Protein AF-A0A5B6WRE1-F1 (afdb_monomer_lite)

pLDDT: mean 78.29, std 14.59, range [34.03, 93.06]

Radius of gyration: 22.82 Å; chains: 1; bounding box: 41×42×93 Å

Organism: NCBI:txid47621

Secondary structure (DSSP, 8-state):
-PPP-EEEEEE-TTT--EEEEEESS--HHHHHHHHHHT---SEEEE-S-HHHHTTTHHHHHHTTPEEEE-SS----------S-SS-HHHHHHHHHHHHHHSBPTTTSSBHHHHHHSS----HHHHHTT-HHHHT--HHHHHHHHHHHHHHHHHHHHHHHHHHHHHHHHHHHHHHHHS---------PPPP-

Structure (mmCIF, N/CA/C/O backbone):
data_AF-A0A5B6WRE1-F1
#
_entry.id   AF-A0A5B6WRE1-F1
#
loop_
_atom_site.group_PDB
_atom_site.id
_atom_site.type_symbol
_atom_site.label_atom_id
_atom_site.label_alt_id
_atom_site.label_comp_id
_atom_site.label_asym_id
_atom_site.label_entity_id
_atom_site.label_seq_id
_atom_site.pdbx_PDB_ins_code
_atom_site.Cartn_x
_atom_site.Cartn_y
_atom_site.Cartn_z
_atom_site.occupancy
_atom_site.B_iso_or_equiv
_atom_site.auth_seq_id
_atom_site.auth_comp_id
_atom_site.auth_asym_id
_atom_site.auth_atom_id
_atom_site.pdbx_PDB_model_num
ATOM 1 N N . MET A 1 1 ? 24.533 11.979 6.344 1.00 54.47 1 MET A N 1
ATOM 2 C CA . MET A 1 1 ? 23.216 11.411 5.976 1.00 54.47 1 MET A CA 1
ATOM 3 C C . MET A 1 1 ? 23.113 11.359 4.463 1.00 54.47 1 MET A C 1
ATOM 5 O O . MET A 1 1 ? 23.419 12.352 3.816 1.00 54.47 1 MET A O 1
ATOM 9 N N . THR A 1 2 ? 22.751 10.213 3.892 1.00 71.94 2 THR A N 1
ATOM 10 C CA . THR A 1 2 ? 22.614 10.063 2.435 1.00 71.94 2 THR A CA 1
ATOM 11 C C . THR A 1 2 ? 21.271 10.634 1.986 1.00 71.94 2 THR A C 1
ATOM 13 O O . THR A 1 2 ? 20.229 10.183 2.456 1.00 71.94 2 THR A O 1
ATOM 16 N N . GLN A 1 3 ? 21.286 11.616 1.083 1.00 80.44 3 GLN A N 1
ATOM 17 C CA . GLN A 1 3 ? 20.068 12.229 0.549 1.00 80.44 3 GLN A CA 1
ATOM 18 C C . GLN A 1 3 ? 19.226 11.191 -0.211 1.00 80.44 3 GLN A C 1
ATOM 20 O O . GLN A 1 3 ? 19.727 10.528 -1.124 1.00 80.44 3 GLN A O 1
ATOM 25 N N . LYS A 1 4 ? 17.946 11.058 0.153 1.00 83.06 4 LYS A N 1
ATOM 26 C CA . LYS A 1 4 ? 16.978 10.214 -0.559 1.00 83.06 4 LYS A CA 1
ATOM 27 C C . LYS A 1 4 ? 16.581 10.895 -1.872 1.00 83.06 4 LYS A C 1
ATOM 29 O O . LYS A 1 4 ? 16.309 12.092 -1.893 1.00 83.06 4 LYS A O 1
ATOM 34 N N . LYS A 1 5 ? 16.588 10.143 -2.973 1.00 84.00 5 LYS A N 1
ATOM 35 C CA . LYS A 1 5 ? 16.363 10.663 -4.337 1.00 84.00 5 LYS A CA 1
ATOM 36 C C . LYS A 1 5 ? 15.258 9.929 -5.088 1.00 84.00 5 LYS A C 1
ATOM 38 O O . LYS A 1 5 ? 14.731 10.463 -6.057 1.00 84.00 5 LYS A O 1
ATOM 43 N N . PHE A 1 6 ? 14.922 8.720 -4.655 1.00 83.06 6 PHE A N 1
ATOM 44 C CA . PHE A 1 6 ? 13.984 7.841 -5.335 1.00 83.06 6 PHE A CA 1
ATOM 45 C C . PHE A 1 6 ? 12.906 7.362 -4.368 1.00 83.06 6 PHE A C 1
ATOM 47 O O . PHE A 1 6 ? 13.152 7.239 -3.168 1.00 83.06 6 PHE A O 1
ATOM 54 N N . ILE A 1 7 ? 11.734 7.049 -4.912 1.00 85.75 7 ILE A N 1
ATOM 55 C CA . ILE A 1 7 ? 10.682 6.298 -4.229 1.00 85.75 7 ILE A CA 1
ATOM 56 C C . ILE A 1 7 ? 10.400 5.081 -5.085 1.00 85.75 7 ILE A C 1
ATOM 58 O O . ILE A 1 7 ? 10.228 5.212 -6.299 1.00 85.75 7 ILE A O 1
ATOM 62 N N . VAL A 1 8 ? 10.337 3.917 -4.459 1.00 84.69 8 VAL A N 1
ATOM 63 C CA . VAL A 1 8 ? 9.750 2.743 -5.093 1.00 84.69 8 VAL A CA 1
ATOM 64 C C . VAL A 1 8 ? 8.368 2.572 -4.506 1.00 84.69 8 VAL A C 1
ATOM 66 O O . VAL A 1 8 ? 8.228 2.546 -3.290 1.00 84.69 8 VAL A O 1
ATOM 69 N N . VAL A 1 9 ? 7.367 2.501 -5.376 1.00 85.25 9 VAL A N 1
ATOM 70 C CA . VAL A 1 9 ? 5.966 2.328 -5.000 1.00 85.25 9 VAL A CA 1
ATOM 71 C C . VAL A 1 9 ? 5.495 1.012 -5.593 1.00 85.25 9 VAL A C 1
ATOM 73 O O . VAL A 1 9 ? 5.628 0.795 -6.799 1.00 85.25 9 VAL A O 1
ATOM 76 N N . ALA A 1 10 ? 4.934 0.154 -4.757 1.00 85.62 10 ALA A N 1
ATOM 77 C CA . ALA A 1 10 ? 4.203 -1.024 -5.180 1.00 85.62 10 ALA A CA 1
ATOM 78 C C . ALA A 1 10 ? 2.754 -0.894 -4.736 1.00 85.62 10 ALA A C 1
ATOM 80 O O . ALA A 1 10 ? 2.456 -0.357 -3.673 1.00 85.62 10 ALA A O 1
ATOM 81 N N . MET A 1 11 ? 1.857 -1.359 -5.595 1.00 86.06 11 MET A N 1
ATOM 82 C CA . MET A 1 11 ? 0.431 -1.327 -5.333 1.00 86.06 11 MET A CA 1
ATOM 83 C C . MET A 1 11 ? -0.161 -2.685 -5.666 1.00 86.06 11 MET A C 1
ATOM 85 O O . MET A 1 11 ? -0.022 -3.163 -6.797 1.00 86.06 11 MET A O 1
ATOM 89 N N . GLU A 1 12 ? -0.852 -3.281 -4.704 1.00 84.62 12 GLU A N 1
ATOM 90 C CA . GLU A 1 12 ? -1.633 -4.483 -4.943 1.00 84.62 12 GLU A CA 1
ATOM 91 C C . GLU A 1 12 ? -2.857 -4.136 -5.795 1.00 84.62 12 GLU A C 1
ATOM 93 O O . GLU A 1 12 ? -3.592 -3.183 -5.534 1.00 84.62 12 GLU A O 1
ATOM 98 N N . TYR A 1 13 ? -3.089 -4.905 -6.857 1.00 78.19 13 TYR A N 1
ATOM 99 C CA . TYR A 1 13 ? -4.116 -4.562 -7.834 1.00 78.19 13 TYR A CA 1
ATOM 100 C C . TYR A 1 13 ? -5.541 -4.597 -7.260 1.00 78.19 13 TYR A C 1
ATOM 102 O O . TYR A 1 13 ? -6.364 -3.777 -7.677 1.00 78.19 13 TYR A O 1
ATOM 110 N N . PHE A 1 14 ? -5.836 -5.520 -6.343 1.00 74.00 14 PHE A N 1
ATOM 111 C CA . PHE A 1 14 ? -7.196 -5.779 -5.864 1.00 74.00 14 PHE A CA 1
ATOM 112 C C . PHE A 1 14 ? -7.626 -4.820 -4.761 1.00 74.00 14 PHE A C 1
ATOM 114 O O . PHE A 1 14 ? -8.543 -4.023 -4.961 1.00 74.00 14 PHE A O 1
ATOM 121 N N . THR A 1 15 ? -6.908 -4.849 -3.642 1.00 78.44 15 THR A N 1
ATOM 122 C CA . THR A 1 15 ? -7.143 -3.995 -2.471 1.00 78.44 15 THR A CA 1
ATOM 123 C C . THR A 1 15 ? -6.757 -2.540 -2.719 1.00 78.44 15 THR A C 1
ATOM 125 O O . THR A 1 15 ? -7.163 -1.668 -1.962 1.00 78.44 15 THR A O 1
ATOM 128 N N . LYS A 1 16 ? -5.965 -2.272 -3.771 1.00 84.75 16 LYS A N 1
ATOM 129 C CA . LYS A 1 16 ? -5.267 -0.996 -3.979 1.00 84.75 16 LYS A CA 1
ATOM 130 C C . LYS A 1 16 ? -4.322 -0.643 -2.831 1.00 84.75 16 LYS A C 1
ATOM 132 O O . LYS A 1 16 ? -3.939 0.516 -2.732 1.00 84.75 16 LYS A O 1
ATOM 137 N N . TRP A 1 17 ? -3.908 -1.617 -2.013 1.00 86.75 17 TRP A N 1
ATOM 138 C CA . TRP A 1 17 ? -2.922 -1.405 -0.957 1.00 86.75 17 TRP A CA 1
ATOM 139 C C . TRP A 1 17 ? -1.611 -0.899 -1.549 1.00 86.75 17 TRP A C 1
ATOM 141 O O . TRP A 1 17 ? -1.109 -1.479 -2.513 1.00 86.75 17 TRP A O 1
ATOM 151 N N . ILE A 1 18 ? -1.074 0.187 -0.993 1.00 87.81 18 ILE A N 1
ATOM 152 C CA . ILE A 1 18 ? 0.153 0.829 -1.468 1.00 87.81 18 ILE A CA 1
ATOM 153 C C . ILE A 1 18 ? 1.227 0.695 -0.398 1.00 87.81 18 ILE A C 1
ATOM 155 O O . ILE A 1 18 ? 1.020 1.086 0.748 1.00 87.81 18 ILE A O 1
ATOM 159 N N . GLU A 1 19 ? 2.395 0.238 -0.829 1.00 87.94 19 GLU A N 1
ATOM 160 C CA . GLU A 1 19 ? 3.635 0.262 -0.063 1.00 87.94 19 GLU A CA 1
ATOM 161 C C . GLU A 1 19 ? 4.652 1.109 -0.813 1.00 87.94 19 GLU A C 1
ATOM 163 O O . GLU A 1 19 ? 4.789 0.999 -2.039 1.00 87.94 19 GLU A O 1
ATOM 168 N N . ALA A 1 20 ? 5.376 1.959 -0.092 1.00 89.06 20 ALA A N 1
ATOM 169 C CA . A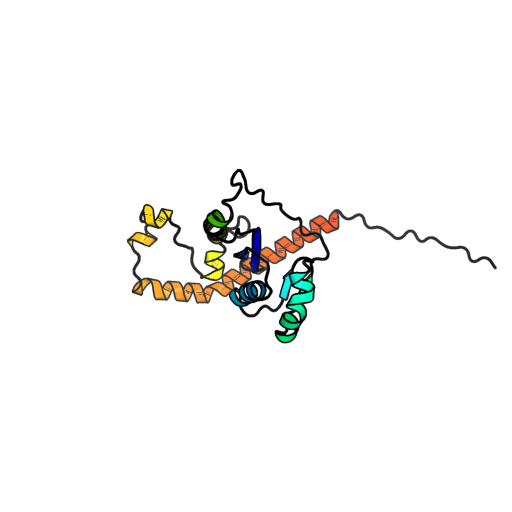LA A 1 20 ? 6.428 2.752 -0.700 1.00 89.06 20 ALA A CA 1
ATOM 170 C C . ALA A 1 20 ? 7.643 2.921 0.206 1.00 89.06 20 ALA A C 1
ATOM 172 O O . ALA A 1 20 ? 7.524 3.159 1.404 1.00 89.06 20 ALA A O 1
ATOM 173 N N . GLU A 1 21 ? 8.825 2.865 -0.403 1.00 86.31 21 GLU A N 1
ATOM 174 C CA . GLU A 1 21 ? 10.100 3.029 0.292 1.00 86.31 21 GLU A CA 1
ATOM 175 C C . GLU A 1 21 ? 10.923 4.153 -0.344 1.00 86.31 21 GLU A C 1
ATOM 177 O O . GLU A 1 21 ? 11.053 4.240 -1.571 1.00 86.31 21 GLU A O 1
ATOM 182 N N . THR A 1 22 ? 11.518 5.010 0.495 1.00 87.94 22 THR A N 1
ATOM 183 C CA . THR A 1 22 ? 12.432 6.069 0.045 1.00 87.94 22 THR A CA 1
ATOM 184 C C . THR A 1 22 ? 13.862 5.559 -0.049 1.00 87.94 22 THR A C 1
ATOM 186 O O . THR A 1 22 ? 14.462 5.072 0.916 1.00 87.94 22 THR A O 1
ATOM 189 N N . LEU A 1 23 ? 14.472 5.735 -1.217 1.00 85.69 23 LEU A N 1
ATOM 190 C CA . LEU A 1 23 ? 15.792 5.207 -1.530 1.00 85.69 23 LEU A CA 1
ATOM 191 C C . LEU A 1 23 ? 16.771 6.325 -1.901 1.00 85.69 23 LEU A C 1
ATOM 193 O O . LEU A 1 23 ? 16.443 7.277 -2.611 1.00 85.69 23 LEU A O 1
ATOM 197 N N . ALA A 1 24 ? 18.009 6.203 -1.423 1.00 85.56 24 ALA A N 1
ATOM 198 C CA . ALA A 1 24 ? 19.117 7.041 -1.888 1.00 85.56 24 ALA A CA 1
ATOM 199 C C . ALA A 1 24 ? 19.641 6.562 -3.251 1.00 85.56 24 ALA A C 1
ATOM 201 O O . ALA A 1 24 ? 19.985 7.368 -4.113 1.00 85.56 24 ALA A O 1
ATOM 202 N N . THR A 1 25 ? 19.649 5.245 -3.452 1.00 84.12 25 THR A N 1
ATOM 203 C CA . THR A 1 25 ? 20.034 4.554 -4.682 1.00 84.12 25 THR A CA 1
ATOM 204 C C . THR A 1 25 ? 19.100 3.370 -4.893 1.00 84.12 25 THR A C 1
ATOM 206 O O . THR A 1 25 ? 18.673 2.741 -3.930 1.00 84.12 25 THR A O 1
ATOM 209 N N . ILE A 1 26 ? 18.767 3.069 -6.148 1.00 81.38 26 ILE A N 1
ATOM 210 C CA . ILE A 1 26 ? 17.933 1.912 -6.483 1.00 81.38 26 ILE A CA 1
ATOM 211 C C . ILE A 1 26 ? 18.832 0.676 -6.502 1.00 81.38 26 ILE A C 1
ATOM 213 O O . ILE A 1 26 ? 19.762 0.598 -7.305 1.00 81.38 26 ILE A O 1
ATOM 217 N N . THR A 1 27 ? 18.560 -0.289 -5.624 1.00 82.69 27 THR A N 1
ATOM 218 C CA . THR A 1 27 ? 19.300 -1.557 -5.559 1.00 82.69 27 THR A CA 1
ATOM 219 C C . THR A 1 27 ? 18.366 -2.744 -5.746 1.00 82.69 27 THR A C 1
ATOM 221 O O . THR A 1 27 ? 17.219 -2.720 -5.307 1.00 82.69 27 THR A O 1
ATOM 224 N N . GLU A 1 28 ? 18.861 -3.824 -6.354 1.00 81.94 28 GLU A N 1
ATOM 225 C CA . GLU A 1 28 ? 18.078 -5.049 -6.577 1.00 81.94 28 GLU A CA 1
ATOM 226 C C . GLU A 1 28 ? 17.512 -5.625 -5.266 1.00 81.94 28 GLU A C 1
ATOM 228 O O . GLU A 1 28 ? 16.384 -6.110 -5.229 1.00 81.94 28 GLU A O 1
ATOM 233 N N . ARG A 1 29 ? 18.272 -5.520 -4.166 1.00 83.12 29 ARG A N 1
ATOM 234 C CA . ARG A 1 29 ? 17.850 -5.974 -2.835 1.00 83.12 29 ARG A CA 1
ATOM 235 C C . ARG A 1 29 ? 16.573 -5.273 -2.369 1.00 83.12 29 ARG A C 1
ATOM 237 O O . ARG A 1 29 ? 15.656 -5.951 -1.922 1.00 83.12 29 ARG A O 1
ATOM 244 N N . GLN A 1 30 ? 16.512 -3.948 -2.486 1.00 80.38 30 GLN A N 1
ATOM 245 C CA . GLN A 1 30 ? 15.331 -3.164 -2.098 1.00 80.38 30 GLN A CA 1
ATOM 246 C C . GLN A 1 30 ? 14.133 -3.485 -2.989 1.00 80.38 30 GLN A C 1
ATOM 248 O O . GLN A 1 30 ? 13.026 -3.680 -2.497 1.00 80.38 30 GLN A O 1
ATOM 253 N N . MET A 1 31 ? 14.366 -3.670 -4.290 1.00 79.50 31 MET A N 1
ATOM 254 C CA . MET A 1 31 ? 13.298 -4.074 -5.204 1.00 79.50 31 MET A CA 1
ATOM 255 C C . MET A 1 31 ? 12.712 -5.444 -4.849 1.00 79.50 31 MET A C 1
ATOM 257 O O . MET A 1 31 ? 11.499 -5.625 -4.899 1.00 79.50 31 MET A O 1
ATOM 261 N N . LYS A 1 32 ? 13.555 -6.409 -4.460 1.00 81.69 32 LYS A N 1
ATOM 262 C CA . LYS A 1 32 ? 13.096 -7.727 -3.997 1.00 81.69 32 LYS A CA 1
ATOM 263 C C . LYS A 1 32 ? 12.330 -7.643 -2.682 1.00 81.69 32 LYS A C 1
ATOM 265 O O . LYS A 1 32 ? 11.346 -8.356 -2.534 1.00 81.69 32 LYS A O 1
ATOM 270 N N . LEU A 1 33 ? 12.766 -6.796 -1.744 1.00 80.56 33 LEU A N 1
ATOM 271 C CA . LEU A 1 33 ? 12.073 -6.598 -0.465 1.00 80.56 33 LEU A CA 1
ATOM 272 C C . LEU A 1 33 ? 10.626 -6.171 -0.678 1.00 80.56 33 LEU A C 1
ATOM 274 O O . LEU A 1 33 ? 9.736 -6.775 -0.097 1.00 80.56 33 LEU A O 1
ATOM 278 N N . ILE A 1 34 ? 10.386 -5.236 -1.593 1.00 74.69 34 ILE A N 1
ATOM 279 C CA . ILE A 1 34 ? 9.028 -4.794 -1.916 1.00 74.69 34 ILE A CA 1
ATOM 280 C C . ILE A 1 34 ? 8.168 -5.933 -2.475 1.00 74.69 34 ILE A C 1
ATOM 282 O O . ILE A 1 34 ? 7.004 -6.042 -2.111 1.00 74.69 34 ILE A O 1
ATOM 286 N N . VAL A 1 35 ? 8.735 -6.833 -3.285 1.00 75.31 35 VAL A N 1
ATOM 287 C CA . VAL A 1 35 ? 8.014 -8.035 -3.746 1.00 75.31 35 VAL A CA 1
ATOM 288 C C . VAL A 1 35 ? 7.666 -8.965 -2.579 1.00 75.31 35 VAL A C 1
ATOM 290 O O . VAL A 1 35 ? 6.600 -9.566 -2.580 1.00 75.31 35 VAL A O 1
ATOM 293 N N . TYR A 1 36 ? 8.539 -9.085 -1.576 1.00 79.62 36 TYR A N 1
ATOM 294 C CA . TYR A 1 36 ? 8.272 -9.927 -0.408 1.00 79.62 36 TYR A CA 1
ATOM 295 C C . TYR A 1 36 ? 7.173 -9.387 0.505 1.00 79.62 36 TYR A C 1
ATOM 297 O O . TYR A 1 36 ? 6.475 -10.196 1.109 1.00 79.62 36 TYR A O 1
ATOM 305 N N . ILE A 1 37 ? 7.007 -8.063 0.600 1.00 74.50 37 ILE A N 1
ATOM 306 C CA . ILE A 1 37 ? 6.017 -7.439 1.497 1.00 74.50 37 ILE A CA 1
ATOM 307 C C . ILE A 1 37 ? 4.594 -7.908 1.171 1.00 74.50 37 ILE A C 1
ATOM 309 O O . ILE A 1 37 ? 3.811 -8.183 2.071 1.00 74.50 37 ILE A O 1
ATOM 313 N N . PHE A 1 38 ? 4.282 -8.076 -0.110 1.00 72.94 38 PHE A N 1
ATOM 314 C CA . PHE A 1 38 ? 2.961 -8.507 -0.564 1.00 72.94 38 PHE A CA 1
ATOM 315 C C . PHE A 1 38 ? 2.842 -10.032 -0.771 1.00 72.94 38 PHE A C 1
ATOM 317 O O . PHE A 1 38 ? 1.803 -10.524 -1.209 1.00 72.94 38 PHE A O 1
ATOM 324 N N . GLY A 1 39 ? 3.892 -10.804 -0.474 1.00 75.69 39 GLY A N 1
ATOM 325 C CA . GLY A 1 39 ? 3.873 -12.264 -0.567 1.00 75.69 39 GLY A CA 1
ATOM 326 C C . GLY A 1 39 ? 4.033 -12.834 -1.985 1.00 75.69 39 GLY A C 1
ATOM 327 O O . GLY A 1 39 ? 4.813 -12.347 -2.806 1.00 75.69 39 GLY A O 1
ATOM 328 N N . VAL A 1 40 ? 3.370 -13.965 -2.258 1.00 68.50 40 VAL A N 1
ATOM 329 C CA . VAL A 1 40 ? 3.536 -14.717 -3.516 1.00 68.50 40 VAL A CA 1
ATOM 330 C C . VAL A 1 40 ? 2.639 -14.133 -4.603 1.00 68.50 40 VAL A C 1
ATOM 332 O O . VAL A 1 40 ? 1.449 -14.427 -4.684 1.00 68.50 40 VAL A O 1
ATOM 335 N N . HIS A 1 41 ? 3.225 -13.329 -5.486 1.00 72.38 41 HIS A N 1
ATOM 336 C CA . HIS A 1 41 ? 2.513 -12.782 -6.635 1.00 72.38 41 HIS A CA 1
ATOM 337 C C . HIS A 1 41 ? 2.495 -13.726 -7.827 1.00 72.38 41 HIS A C 1
ATOM 339 O O . HIS A 1 41 ? 3.530 -14.219 -8.266 1.00 72.38 41 HIS A O 1
ATOM 345 N N . ARG A 1 42 ? 1.326 -13.862 -8.455 1.00 76.38 42 ARG A N 1
ATOM 346 C CA . ARG A 1 42 ? 1.211 -14.528 -9.757 1.00 76.38 42 ARG A CA 1
ATOM 347 C C . ARG A 1 42 ? 1.644 -13.627 -10.920 1.00 76.38 42 ARG A C 1
ATOM 349 O O . ARG A 1 42 ? 2.154 -14.124 -11.921 1.00 76.38 42 ARG A O 1
ATOM 356 N N . LEU A 1 43 ? 1.433 -12.315 -10.799 1.00 80.31 43 LEU A N 1
ATOM 357 C CA . LEU A 1 43 ? 1.690 -11.326 -11.844 1.00 80.31 43 LEU A CA 1
ATOM 358 C C . LEU A 1 43 ? 2.222 -10.032 -11.230 1.00 80.31 43 LEU A C 1
ATOM 360 O O . LEU A 1 43 ? 1.590 -9.477 -10.335 1.00 80.31 43 LEU A O 1
ATOM 364 N N . ILE A 1 44 ? 3.329 -9.521 -11.763 1.00 81.81 44 ILE A N 1
ATOM 365 C CA . ILE A 1 44 ? 3.814 -8.173 -11.462 1.00 81.81 44 ILE A CA 1
ATOM 366 C C . ILE A 1 44 ? 3.694 -7.325 -12.725 1.00 81.81 44 ILE A C 1
ATOM 368 O O . ILE A 1 44 ? 4.159 -7.707 -13.803 1.00 81.81 44 ILE A O 1
ATOM 372 N N . LEU A 1 45 ? 3.057 -6.164 -12.570 1.00 79.56 45 LEU A N 1
ATOM 373 C CA . LEU A 1 45 ? 2.971 -5.133 -13.593 1.00 79.56 45 LEU A CA 1
ATOM 374 C C . LEU A 1 45 ? 3.993 -4.046 -13.290 1.00 79.56 45 LEU A C 1
ATOM 376 O O . LEU A 1 45 ? 3.886 -3.364 -12.273 1.00 79.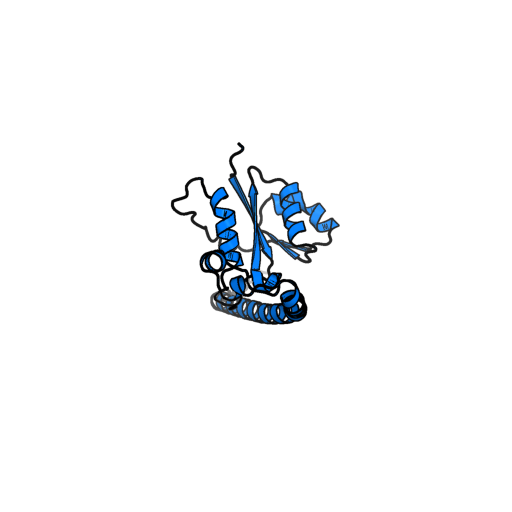56 45 LEU A O 1
ATOM 380 N N . THR A 1 46 ? 4.966 -3.872 -14.178 1.00 80.56 46 THR A N 1
ATOM 381 C CA . THR A 1 46 ? 5.986 -2.827 -14.035 1.00 80.56 46 THR A CA 1
ATOM 382 C C . THR A 1 46 ? 5.991 -1.893 -15.235 1.00 80.56 46 THR A C 1
ATOM 384 O O . THR A 1 46 ? 5.459 -2.187 -16.316 1.00 80.56 46 THR A O 1
ATOM 387 N N . ASP A 1 47 ? 6.631 -0.742 -15.053 1.00 76.38 47 ASP A N 1
ATOM 388 C CA . ASP A 1 47 ? 7.025 0.091 -16.176 1.00 76.38 47 ASP A CA 1
ATOM 389 C C . ASP A 1 47 ? 8.225 -0.524 -16.928 1.00 76.38 47 ASP A C 1
ATOM 391 O O . ASP A 1 47 ? 8.717 -1.614 -16.611 1.00 76.38 47 ASP A O 1
ATOM 395 N N . ASN A 1 48 ? 8.690 0.177 -17.963 1.00 71.31 48 ASN A N 1
ATOM 396 C CA . ASN A 1 48 ? 9.838 -0.241 -18.768 1.00 71.31 48 ASN A CA 1
ATOM 397 C C . ASN A 1 48 ? 11.187 0.160 -18.138 1.00 71.31 48 ASN A C 1
ATOM 399 O O . ASN A 1 48 ? 12.194 0.264 -18.847 1.00 71.31 48 ASN A O 1
ATOM 403 N N . GLY A 1 49 ? 11.243 0.391 -16.825 1.00 74.62 49 GLY A N 1
ATOM 404 C CA . GLY A 1 49 ? 12.482 0.674 -16.112 1.00 74.62 49 GLY A CA 1
ATOM 405 C C . GLY A 1 49 ? 13.506 -0.454 -16.275 1.00 74.62 49 GLY A C 1
ATOM 406 O O . GLY A 1 49 ? 13.172 -1.638 -16.248 1.00 74.62 49 GLY A O 1
ATOM 407 N N . ILE A 1 50 ? 14.779 -0.091 -16.457 1.00 72.81 50 ILE A N 1
ATOM 408 C CA . ILE A 1 50 ? 15.880 -1.054 -16.661 1.00 72.81 50 ILE A CA 1
ATOM 409 C C . ILE A 1 50 ? 16.006 -1.999 -15.453 1.00 72.81 50 ILE A C 1
ATOM 411 O O . ILE A 1 50 ? 16.169 -3.207 -15.623 1.00 72.81 50 ILE A O 1
ATOM 415 N N . CYS A 1 51 ? 15.819 -1.477 -14.236 1.00 71.75 51 CYS A N 1
ATOM 416 C CA . CYS A 1 51 ? 15.904 -2.248 -12.993 1.00 71.75 51 CYS A CA 1
ATOM 417 C C . CYS A 1 51 ? 14.871 -3.387 -12.901 1.00 71.75 51 CYS A C 1
ATOM 419 O O . CYS A 1 51 ? 15.160 -4.409 -12.286 1.00 71.75 51 CYS A O 1
ATOM 421 N N . PHE A 1 52 ? 13.700 -3.235 -13.529 1.00 74.81 52 PHE A N 1
ATOM 422 C CA . PHE A 1 52 ? 12.648 -4.258 -13.563 1.00 74.81 52 PHE A CA 1
ATOM 423 C C . PHE A 1 52 ? 12.804 -5.247 -14.723 1.00 74.81 52 PHE A C 1
ATOM 425 O O . PHE A 1 52 ? 12.267 -6.349 -14.667 1.00 74.81 52 PHE A O 1
ATOM 432 N N . ARG A 1 53 ? 13.544 -4.874 -15.775 1.00 74.50 53 ARG A N 1
ATOM 433 C CA . ARG A 1 53 ? 13.733 -5.705 -16.971 1.00 74.50 53 ARG A CA 1
ATOM 434 C C . ARG A 1 53 ? 14.894 -6.672 -16.858 1.00 74.50 53 ARG A C 1
ATOM 436 O O . ARG A 1 53 ? 14.732 -7.854 -17.139 1.00 74.50 53 ARG A O 1
ATOM 443 N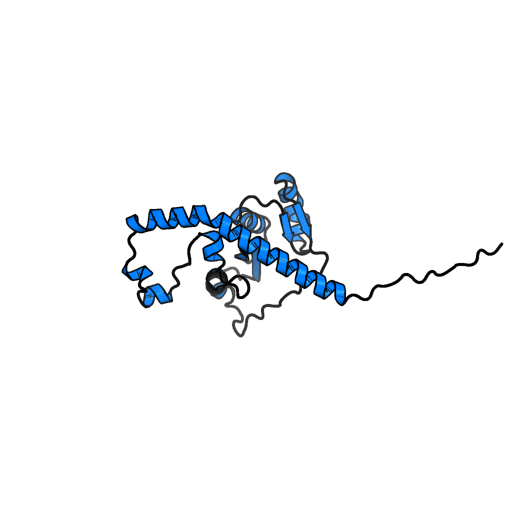 N . GLU A 1 54 ? 16.065 -6.154 -16.515 1.00 76.44 54 GLU A N 1
ATOM 444 C CA . GLU A 1 54 ? 17.313 -6.906 -16.651 1.00 76.44 54 GLU A CA 1
ATOM 445 C C . GLU A 1 54 ? 17.741 -7.473 -15.302 1.00 76.44 54 GLU A C 1
ATOM 447 O O . GLU A 1 54 ? 17.866 -8.688 -15.153 1.00 76.44 54 GLU A O 1
ATOM 452 N N . ASN A 1 55 ? 17.837 -6.614 -14.287 1.00 79.62 55 ASN A N 1
ATOM 453 C CA . ASN A 1 55 ? 18.396 -6.986 -12.985 1.00 79.62 55 ASN A CA 1
ATOM 454 C C . ASN A 1 55 ? 17.540 -8.018 -12.229 1.00 79.62 55 ASN A C 1
ATOM 456 O O . ASN A 1 55 ? 18.077 -8.828 -11.486 1.00 79.62 55 ASN A O 1
ATOM 460 N N . LEU A 1 56 ? 16.216 -8.021 -12.421 1.00 81.81 56 LEU A N 1
ATOM 461 C CA . LEU A 1 56 ? 15.287 -8.891 -11.682 1.00 81.81 56 LEU A CA 1
ATOM 462 C C . LEU A 1 56 ? 14.746 -10.074 -12.497 1.00 81.81 56 LEU A C 1
ATOM 464 O O . LEU A 1 56 ? 13.978 -10.882 -11.974 1.00 81.81 56 LEU A O 1
ATOM 468 N N . LYS A 1 57 ? 15.167 -10.237 -13.757 1.00 82.56 57 LYS A N 1
ATOM 469 C CA . LYS A 1 57 ? 14.622 -11.265 -14.660 1.00 82.56 57 LYS A CA 1
ATOM 470 C C . LYS A 1 57 ? 14.746 -12.684 -14.094 1.00 82.56 57 LYS A C 1
ATOM 472 O O . LYS A 1 57 ? 13.785 -13.457 -14.108 1.00 82.56 57 LYS A O 1
ATOM 477 N N . ASN A 1 58 ? 15.920 -13.007 -13.550 1.00 85.44 58 ASN A N 1
ATOM 478 C CA . ASN A 1 58 ? 16.198 -14.322 -12.970 1.00 85.44 58 ASN A CA 1
ATOM 479 C C . ASN A 1 58 ? 15.376 -14.557 -11.699 1.00 85.44 58 ASN A C 1
ATOM 481 O O . ASN A 1 58 ? 14.899 -15.666 -11.469 1.00 85.44 58 ASN A O 1
ATOM 485 N N . PHE A 1 59 ? 15.160 -13.506 -10.905 1.00 84.94 59 PHE A N 1
ATOM 486 C CA . PHE A 1 59 ? 14.344 -13.570 -9.698 1.00 84.94 59 PHE A CA 1
ATOM 487 C C . PHE A 1 59 ? 12.885 -13.921 -10.021 1.00 84.94 59 PHE A C 1
ATOM 489 O O . PHE A 1 59 ? 12.342 -14.840 -9.411 1.00 84.94 59 PHE A O 1
ATOM 496 N N . TYR A 1 60 ? 12.279 -13.266 -11.017 1.00 84.62 60 TYR A N 1
ATOM 497 C CA . TYR A 1 60 ? 10.905 -13.573 -11.431 1.00 84.62 60 TYR A CA 1
ATOM 498 C C . TYR A 1 60 ? 10.776 -14.988 -11.997 1.00 84.62 60 TYR A C 1
ATOM 500 O O . TYR A 1 60 ? 9.868 -15.722 -11.613 1.00 84.62 60 TYR A O 1
ATOM 508 N N . THR A 1 61 ? 11.727 -15.397 -12.844 1.00 84.81 61 THR A N 1
ATOM 509 C CA . THR A 1 61 ? 11.733 -16.735 -13.460 1.00 84.81 61 THR A CA 1
ATOM 510 C C . THR A 1 61 ? 11.827 -17.836 -12.406 1.00 84.81 61 THR A C 1
ATOM 512 O O . THR A 1 61 ? 11.038 -18.776 -12.424 1.00 84.81 61 THR A O 1
ATOM 515 N N . HIS A 1 62 ? 12.750 -17.700 -11.449 1.00 87.19 62 HIS A N 1
ATOM 516 C CA . HIS A 1 62 ? 12.929 -18.678 -10.376 1.00 87.19 62 HIS A CA 1
ATOM 517 C C . HIS A 1 62 ? 11.691 -18.795 -9.476 1.00 87.19 62 HIS A C 1
ATOM 519 O O . HIS A 1 62 ? 11.368 -19.878 -9.000 1.00 87.19 62 HIS A O 1
ATOM 525 N N . ARG A 1 63 ? 10.978 -17.685 -9.265 1.00 82.69 63 ARG A N 1
ATOM 526 C CA . ARG A 1 63 ? 9.767 -17.625 -8.436 1.00 82.69 63 ARG A CA 1
ATOM 527 C C . ARG A 1 63 ? 8.476 -17.943 -9.196 1.00 82.69 63 ARG A C 1
ATOM 529 O O . ARG A 1 63 ? 7.412 -17.862 -8.596 1.00 82.69 63 ARG A O 1
ATOM 536 N N . GLN A 1 64 ? 8.558 -18.279 -10.487 1.00 85.06 64 GLN A N 1
ATOM 537 C CA . GLN A 1 64 ? 7.401 -18.509 -11.364 1.00 85.06 64 GLN A CA 1
ATOM 538 C C . GLN A 1 64 ? 6.424 -17.317 -11.417 1.00 85.06 64 GLN A C 1
ATOM 540 O O . GLN A 1 64 ? 5.218 -17.483 -11.585 1.00 85.06 64 GLN A O 1
ATOM 545 N N . ILE A 1 65 ? 6.953 -16.098 -11.293 1.00 84.19 65 ILE A N 1
ATOM 546 C CA . ILE A 1 65 ? 6.169 -14.863 -11.349 1.00 84.19 65 ILE A CA 1
ATOM 547 C C . ILE A 1 65 ? 6.071 -14.420 -12.807 1.00 84.19 65 ILE A C 1
ATOM 549 O O . ILE A 1 65 ? 7.092 -14.199 -13.464 1.00 84.19 65 ILE A O 1
ATOM 553 N N . ALA A 1 66 ? 4.851 -14.234 -13.312 1.00 84.50 66 ALA A N 1
ATOM 554 C CA . ALA A 1 66 ? 4.661 -13.624 -14.619 1.00 84.50 66 ALA A CA 1
ATOM 555 C C . ALA A 1 66 ? 5.005 -12.127 -14.548 1.00 84.50 66 ALA A C 1
ATOM 557 O O . ALA A 1 66 ? 4.503 -11.400 -13.689 1.00 84.50 66 ALA A O 1
ATOM 558 N N . LEU A 1 67 ? 5.842 -11.654 -15.471 1.00 81.69 67 LEU A N 1
ATOM 559 C CA . LEU A 1 67 ? 6.125 -10.232 -15.644 1.00 81.69 67 LEU A CA 1
ATOM 560 C C . LEU A 1 67 ? 5.354 -9.730 -16.862 1.00 81.69 67 LEU A C 1
ATOM 562 O O . LEU A 1 67 ? 5.592 -10.191 -17.978 1.00 81.69 67 LEU A O 1
ATOM 566 N N . ALA A 1 68 ? 4.456 -8.770 -16.655 1.00 80.38 68 ALA A N 1
ATOM 567 C CA . ALA A 1 68 ? 3.837 -8.043 -17.752 1.00 80.38 68 ALA A CA 1
ATOM 568 C C . ALA A 1 68 ? 4.265 -6.579 -17.702 1.00 80.38 68 ALA A C 1
ATOM 570 O O . ALA A 1 68 ? 4.248 -5.916 -16.666 1.00 80.38 68 ALA A O 1
ATOM 571 N N . GLN A 1 69 ? 4.679 -6.083 -18.857 1.00 72.75 69 GLN A N 1
ATOM 572 C CA . GLN A 1 69 ? 5.214 -4.741 -18.998 1.00 72.75 69 GLN A CA 1
ATOM 573 C C . GLN A 1 69 ? 4.156 -3.864 -19.641 1.00 72.75 69 GLN A C 1
ATOM 575 O O . GLN A 1 69 ? 3.520 -4.267 -20.619 1.00 72.75 69 GLN A O 1
ATOM 580 N N . SER A 1 70 ? 3.959 -2.656 -19.115 1.00 66.56 70 SER A N 1
ATOM 581 C CA . SER A 1 70 ? 3.020 -1.739 -19.763 1.00 66.56 70 SER A CA 1
ATOM 582 C C . SER A 1 70 ? 3.523 -1.361 -21.171 1.00 66.56 70 SER A C 1
ATOM 584 O O . SER A 1 70 ? 4.606 -0.800 -21.349 1.00 66.56 70 SER A O 1
ATOM 586 N N . SER A 1 71 ? 2.730 -1.695 -22.198 1.00 57.06 71 SER A N 1
ATOM 587 C CA . SER A 1 71 ? 2.978 -1.311 -23.604 1.00 57.06 71 SER A CA 1
ATOM 588 C C . SER A 1 71 ? 2.685 0.172 -23.845 1.00 57.06 71 SER A C 1
ATOM 590 O O . SER A 1 71 ? 3.175 0.792 -24.785 1.00 57.06 71 SER A O 1
ATOM 592 N N . VAL A 1 72 ? 1.843 0.732 -22.982 1.00 48.88 72 VAL A N 1
ATOM 593 C CA . VAL A 1 72 ? 1.317 2.086 -23.034 1.00 48.88 72 VAL A CA 1
ATOM 594 C C . VAL A 1 72 ? 2.020 2.868 -21.940 1.00 48.88 72 VAL A C 1
ATOM 596 O O . VAL A 1 72 ? 2.151 2.366 -20.827 1.00 48.88 72 VAL A O 1
ATOM 599 N N . LYS A 1 73 ? 2.442 4.104 -22.236 1.00 45.22 73 LYS A N 1
ATOM 600 C CA . LYS A 1 73 ? 2.717 5.107 -21.204 1.00 45.22 73 LYS A CA 1
ATOM 601 C C . LYS A 1 73 ? 1.489 5.146 -20.293 1.00 45.22 73 LYS A C 1
ATOM 603 O O . LYS A 1 73 ? 0.525 5.838 -20.619 1.00 45.22 73 LYS A O 1
ATOM 608 N N . MET A 1 74 ? 1.494 4.391 -19.190 1.00 40.53 74 MET A N 1
ATOM 609 C CA . MET A 1 74 ? 0.589 4.638 -18.072 1.00 40.53 74 MET A CA 1
ATOM 610 C C . MET A 1 74 ? 0.628 6.150 -17.881 1.00 40.53 74 MET A C 1
ATOM 612 O O . MET A 1 74 ? 1.745 6.682 -17.865 1.00 40.53 74 MET A O 1
ATOM 616 N N . PRO A 1 75 ? -0.513 6.867 -17.880 1.00 39.97 75 PRO A N 1
ATOM 617 C CA . PRO A 1 75 ? -0.486 8.306 -17.708 1.00 39.97 75 PRO A CA 1
ATOM 618 C C . PRO A 1 75 ? 0.287 8.552 -16.423 1.00 39.97 75 PRO A C 1
ATOM 620 O O . PRO A 1 75 ? -0.187 8.225 -15.336 1.00 39.97 75 PRO A O 1
ATOM 623 N N . GLN A 1 76 ? 1.527 9.019 -16.576 1.00 43.72 76 GLN A N 1
ATOM 624 C CA . GLN A 1 76 ? 2.400 9.345 -15.472 1.00 43.72 76 GLN A CA 1
ATOM 625 C C . GLN A 1 76 ? 1.718 10.537 -14.837 1.00 43.72 76 GLN A C 1
ATOM 627 O O . GLN A 1 76 ? 1.884 11.675 -15.278 1.00 43.72 76 GLN A O 1
ATOM 632 N N . LYS A 1 77 ? 0.845 10.261 -13.868 1.00 44.31 77 LYS A N 1
ATOM 633 C CA . LYS A 1 77 ? 0.287 11.285 -13.011 1.00 44.31 77 LYS A CA 1
ATOM 634 C C . LYS A 1 77 ? 1.503 11.828 -12.283 1.00 44.31 77 LYS A C 1
ATOM 636 O O . LYS A 1 77 ? 2.015 11.203 -11.360 1.00 44.31 77 LYS A O 1
ATOM 641 N N . LYS A 1 78 ? 2.040 12.937 -12.793 1.00 39.97 78 LYS A N 1
ATOM 642 C CA . LYS A 1 78 ? 3.044 13.715 -12.087 1.00 39.97 78 LYS A CA 1
ATOM 643 C C . LYS A 1 78 ? 2.358 14.152 -10.811 1.00 39.97 78 LYS A C 1
ATOM 645 O O . LYS A 1 78 ? 1.493 15.023 -10.841 1.00 39.97 78 LYS A O 1
ATOM 650 N N . TRP A 1 79 ? 2.692 13.491 -9.716 1.00 42.66 79 TRP A N 1
ATOM 651 C CA . TRP A 1 79 ? 2.402 14.047 -8.419 1.00 42.66 79 TRP A CA 1
ATOM 652 C C . TRP A 1 79 ? 3.333 15.257 -8.306 1.00 42.66 79 TRP A C 1
ATOM 654 O O . TRP A 1 79 ? 4.558 15.126 -8.296 1.00 42.66 79 TRP A O 1
ATOM 664 N N . SER A 1 80 ? 2.774 16.463 -8.395 1.00 46.00 80 SER A N 1
ATOM 665 C CA . SER A 1 80 ? 3.528 17.629 -7.967 1.00 46.00 80 SER A CA 1
ATOM 666 C C . SER A 1 80 ? 3.580 17.535 -6.453 1.00 46.00 80 SER A C 1
ATOM 668 O O . SER A 1 80 ? 2.575 17.770 -5.782 1.00 46.00 80 SER A O 1
ATOM 670 N N . VAL A 1 81 ? 4.741 17.169 -5.919 1.00 52.06 81 VAL A N 1
ATOM 671 C CA . VAL A 1 81 ? 5.096 17.594 -4.566 1.00 52.06 81 VAL A CA 1
ATOM 672 C C . VAL A 1 81 ? 4.918 19.109 -4.585 1.00 52.06 81 VAL A C 1
ATOM 674 O O . VAL A 1 81 ? 5.458 19.748 -5.488 1.00 52.06 81 VAL A O 1
ATOM 677 N N . GLY A 1 82 ? 4.078 19.666 -3.716 1.00 53.91 82 GLY A N 1
ATOM 678 C CA . GLY A 1 82 ? 3.848 21.109 -3.661 1.00 53.91 82 GLY A CA 1
ATOM 679 C C . GLY A 1 82 ? 5.110 21.879 -3.246 1.00 53.91 82 GLY A C 1
ATOM 680 O O . GLY A 1 82 ? 6.234 21.547 -3.612 1.00 53.91 82 GLY A O 1
ATOM 681 N N . GLU A 1 83 ? 4.952 22.903 -2.416 1.00 52.72 83 GLU A N 1
ATOM 682 C CA . GLU A 1 83 ? 6.063 23.733 -1.919 1.00 52.72 83 GLU A CA 1
ATOM 683 C C . GLU A 1 83 ? 7.103 22.977 -1.060 1.00 52.72 83 GLU A C 1
ATOM 685 O O . GLU A 1 83 ? 8.136 23.545 -0.710 1.00 52.72 83 GLU A O 1
ATOM 690 N N . ALA A 1 84 ? 6.897 21.683 -0.782 1.00 56.41 84 ALA A N 1
ATOM 691 C CA . ALA A 1 84 ? 7.821 20.791 -0.078 1.00 56.41 84 ALA A CA 1
ATOM 692 C C . ALA A 1 84 ? 9.050 20.418 -0.939 1.00 56.41 84 ALA A C 1
ATOM 694 O O . ALA A 1 84 ? 9.299 19.262 -1.298 1.00 56.41 84 ALA A O 1
ATOM 695 N N . LYS A 1 85 ? 9.860 21.423 -1.286 1.00 57.81 85 LYS A N 1
ATOM 696 C CA . LYS A 1 85 ? 11.193 21.238 -1.869 1.00 57.81 85 LYS A CA 1
ATOM 697 C C . LYS A 1 85 ? 12.128 20.634 -0.818 1.00 57.81 85 LYS A C 1
ATOM 699 O O . LYS A 1 85 ? 12.795 21.346 -0.081 1.00 57.81 85 LYS A O 1
ATOM 704 N N . GLY A 1 86 ? 12.209 19.306 -0.802 1.00 67.31 86 GLY A N 1
ATOM 705 C CA . GLY A 1 86 ? 13.260 18.557 -0.104 1.00 67.31 86 GLY A CA 1
ATOM 706 C C . GLY A 1 86 ? 12.822 17.774 1.131 1.00 67.31 86 GLY A C 1
ATOM 707 O O . GLY A 1 86 ? 13.584 16.905 1.535 1.00 67.31 86 GLY A O 1
ATOM 708 N N . THR A 1 87 ? 11.615 18.008 1.659 1.00 77.38 87 THR A N 1
ATOM 709 C CA . THR A 1 87 ? 11.065 17.288 2.829 1.00 77.38 87 THR A CA 1
ATOM 710 C C . THR A 1 87 ? 10.083 16.168 2.467 1.00 77.38 87 THR A C 1
ATOM 712 O O . THR A 1 87 ? 9.369 15.622 3.303 1.00 77.38 87 THR A O 1
ATOM 715 N N . TRP A 1 88 ? 9.988 15.828 1.180 1.00 82.38 88 TRP A N 1
ATOM 716 C CA . TRP A 1 88 ? 9.080 14.780 0.730 1.00 82.38 88 TRP A CA 1
ATOM 717 C C . TRP A 1 88 ? 9.353 13.400 1.360 1.00 82.38 88 TRP A C 1
ATOM 719 O O . TRP A 1 88 ? 8.380 12.663 1.535 1.00 82.38 88 TRP A O 1
ATOM 729 N N . PRO A 1 89 ? 10.603 12.999 1.707 1.00 86.38 89 PRO A N 1
ATOM 730 C CA . PRO A 1 89 ? 10.813 11.724 2.385 1.00 86.38 89 PRO A CA 1
ATOM 731 C C . PRO A 1 89 ? 10.138 11.670 3.757 1.00 86.38 89 PRO A C 1
ATOM 733 O O . PRO A 1 89 ? 9.655 10.610 4.146 1.00 86.38 89 PRO A O 1
ATOM 736 N N . GLU A 1 90 ? 10.091 12.800 4.463 1.00 86.88 90 GLU A N 1
ATOM 737 C CA . GLU A 1 90 ? 9.481 12.946 5.784 1.00 86.88 90 GLU A CA 1
ATOM 738 C C . GLU A 1 90 ? 7.945 12.950 5.712 1.00 86.88 90 GLU A C 1
ATOM 740 O O . GLU A 1 90 ? 7.290 12.433 6.612 1.00 86.88 90 GLU A O 1
ATOM 745 N N . GLU A 1 91 ? 7.369 13.452 4.616 1.00 86.88 91 GLU A N 1
ATOM 746 C CA . GLU A 1 91 ? 5.915 13.472 4.380 1.00 86.88 91 GLU A CA 1
ATOM 747 C C . GLU A 1 91 ? 5.356 12.134 3.864 1.00 86.88 91 GLU A C 1
ATOM 749 O O . GLU A 1 91 ? 4.141 11.894 3.896 1.00 86.88 91 GLU A O 1
ATOM 754 N N . LEU A 1 92 ? 6.220 11.244 3.357 1.00 88.06 92 LEU A N 1
ATOM 755 C CA . LEU A 1 92 ? 5.779 9.995 2.735 1.00 88.06 92 LEU A CA 1
ATOM 756 C C . LEU A 1 92 ? 4.969 9.099 3.691 1.00 88.06 92 LEU A C 1
ATOM 758 O O . LEU A 1 92 ? 3.908 8.645 3.263 1.00 88.06 92 LEU A O 1
ATOM 762 N N . PRO A 1 93 ? 5.379 8.852 4.955 1.00 89.81 93 PRO A N 1
ATOM 763 C CA . PRO A 1 93 ? 4.602 8.016 5.871 1.00 89.81 93 PRO A CA 1
ATOM 764 C C . PRO A 1 93 ? 3.188 8.555 6.118 1.00 89.81 93 PRO A C 1
ATOM 766 O O . PRO A 1 93 ? 2.227 7.792 6.079 1.00 89.81 93 PRO A O 1
ATOM 769 N N . GLY A 1 94 ? 3.040 9.873 6.300 1.00 89.06 94 GLY A N 1
ATOM 770 C CA . GLY A 1 94 ? 1.730 10.506 6.477 1.00 89.06 94 GLY A CA 1
ATOM 771 C C . GLY A 1 94 ? 0.868 10.421 5.216 1.00 89.06 94 GLY A C 1
ATOM 772 O O . GLY A 1 94 ? -0.325 10.133 5.290 1.00 89.06 94 GLY A O 1
ATOM 773 N N . THR A 1 95 ? 1.485 10.590 4.044 1.00 89.38 95 THR A N 1
ATOM 774 C CA . THR A 1 95 ? 0.806 10.448 2.748 1.00 89.38 95 THR A CA 1
ATOM 775 C C . THR A 1 95 ? 0.330 9.012 2.515 1.00 89.38 95 THR A C 1
ATOM 777 O O . THR A 1 95 ? -0.807 8.807 2.090 1.00 89.38 95 THR A O 1
ATOM 780 N N . LEU A 1 96 ? 1.172 8.016 2.810 1.00 90.19 96 LEU A N 1
ATOM 781 C CA . LEU A 1 96 ? 0.803 6.601 2.730 1.00 90.19 96 LEU A CA 1
ATOM 782 C C . LEU A 1 96 ? -0.340 6.281 3.689 1.00 90.19 96 LEU A C 1
ATOM 784 O O . LEU A 1 96 ? -1.325 5.691 3.262 1.00 90.19 96 LEU A O 1
ATOM 788 N N . TRP A 1 97 ? -0.258 6.744 4.938 1.00 90.25 97 TRP A N 1
ATOM 789 C CA . TRP A 1 97 ? -1.326 6.560 5.917 1.00 90.25 97 TRP A CA 1
ATOM 790 C C . TRP A 1 97 ? -2.658 7.144 5.435 1.00 90.25 97 TRP A C 1
ATOM 792 O O . TRP A 1 97 ? -3.692 6.479 5.504 1.00 90.25 97 TRP A O 1
ATOM 802 N N . ALA A 1 98 ? -2.643 8.363 4.890 1.00 90.50 98 ALA A N 1
ATOM 803 C CA . ALA A 1 98 ? -3.836 8.993 4.335 1.00 90.50 98 ALA A CA 1
ATOM 804 C C . ALA A 1 98 ? -4.411 8.197 3.152 1.00 90.50 98 ALA A C 1
ATOM 806 O O . ALA A 1 98 ? -5.619 7.983 3.095 1.00 90.50 98 ALA A O 1
ATOM 807 N N . LEU A 1 99 ? -3.569 7.716 2.230 1.00 88.75 99 LEU A N 1
ATOM 808 C CA . LEU A 1 99 ? -4.010 6.858 1.124 1.00 88.75 99 LEU A CA 1
ATOM 809 C C . LEU A 1 99 ? -4.592 5.532 1.624 1.00 88.75 99 LEU A C 1
ATOM 811 O O . LEU A 1 99 ? -5.573 5.053 1.061 1.00 88.75 99 LEU A O 1
ATOM 815 N N . GLN A 1 100 ? -4.012 4.966 2.682 1.00 89.38 100 GLN A N 1
ATOM 816 C CA . GLN A 1 100 ? -4.430 3.678 3.217 1.00 89.38 100 GLN A CA 1
ATOM 817 C C . GLN A 1 100 ? -5.784 3.754 3.940 1.00 89.38 100 GLN A C 1
ATOM 819 O O . GLN A 1 100 ? -6.619 2.859 3.788 1.00 89.38 100 GLN A O 1
ATOM 824 N N . THR A 1 101 ? -6.016 4.846 4.674 1.00 89.62 101 THR A N 1
ATOM 825 C CA . THR A 1 101 ? -7.172 5.046 5.569 1.00 89.62 101 THR A CA 1
ATOM 826 C C . THR A 1 101 ? -8.288 5.915 4.987 1.00 89.62 101 THR A C 1
ATOM 828 O O . THR A 1 101 ? -9.322 6.097 5.624 1.00 89.62 101 THR A O 1
ATOM 831 N N . THR A 1 102 ? -8.125 6.451 3.775 1.00 89.12 102 THR A N 1
ATOM 832 C CA . THR A 1 102 ? -9.191 7.198 3.093 1.00 89.12 102 THR A CA 1
ATOM 833 C C . THR A 1 102 ? -10.025 6.261 2.232 1.00 89.12 102 THR A C 1
ATOM 835 O O . THR A 1 102 ? -9.488 5.484 1.440 1.00 89.12 102 THR A O 1
ATOM 838 N N . ALA A 1 103 ? -11.350 6.366 2.341 1.00 84.44 103 ALA A N 1
ATOM 839 C CA . ALA A 1 103 ?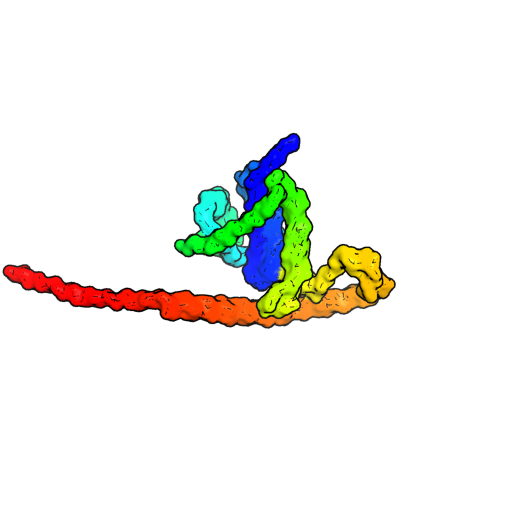 -12.255 5.563 1.534 1.00 84.44 103 ALA A CA 1
ATOM 840 C C . ALA A 1 103 ? -12.077 5.890 0.048 1.00 84.44 103 ALA A C 1
ATOM 842 O O . ALA A 1 103 ? -12.101 7.053 -0.375 1.00 84.44 103 ALA A O 1
ATOM 843 N N . HIS A 1 104 ? -11.927 4.857 -0.776 1.00 79.31 104 HIS A N 1
ATOM 844 C CA . HIS A 1 104 ? -11.881 5.050 -2.214 1.00 79.31 104 HIS A CA 1
ATOM 845 C C . HIS A 1 104 ? -13.254 5.497 -2.712 1.00 79.31 104 HIS A C 1
ATOM 847 O O . HIS A 1 104 ? -14.236 4.772 -2.582 1.00 79.31 104 HIS A O 1
ATOM 853 N N . THR A 1 105 ? -13.309 6.647 -3.385 1.00 69.81 105 THR A N 1
ATOM 854 C CA . THR A 1 105 ? -14.556 7.268 -3.878 1.00 69.81 105 THR A CA 1
ATOM 855 C C . THR A 1 105 ? -15.442 6.358 -4.733 1.00 69.81 105 THR A C 1
ATOM 857 O O . THR A 1 105 ? -16.641 6.588 -4.832 1.00 69.81 105 THR A O 1
ATOM 860 N N . VAL A 1 106 ? -14.867 5.334 -5.369 1.00 66.12 106 VAL A N 1
ATOM 861 C CA . VAL A 1 106 ? -15.591 4.368 -6.212 1.00 66.12 106 VAL A CA 1
ATOM 862 C C . VAL A 1 106 ? -16.047 3.135 -5.426 1.00 66.12 106 VAL A C 1
ATOM 864 O O . VAL A 1 106 ? -17.042 2.511 -5.787 1.00 66.12 106 VAL A O 1
ATOM 867 N N . ILE A 1 107 ? -15.305 2.753 -4.387 1.00 70.00 107 ILE A N 1
ATOM 868 C CA . ILE A 1 107 ? -15.493 1.485 -3.675 1.00 70.00 107 ILE A CA 1
ATOM 869 C C . ILE A 1 107 ? -16.338 1.695 -2.414 1.00 70.00 107 ILE A C 1
ATOM 871 O O . ILE A 1 107 ? -17.166 0.838 -2.112 1.00 70.00 107 ILE A O 1
ATOM 875 N N . GLY A 1 108 ? -16.177 2.843 -1.750 1.00 81.00 108 GLY A N 1
ATOM 876 C CA . GLY A 1 108 ? -16.788 3.166 -0.458 1.00 81.00 108 GLY A CA 1
ATOM 877 C C . GLY A 1 108 ? -15.962 2.693 0.740 1.00 81.00 108 GLY A C 1
ATOM 878 O O . GLY A 1 108 ? -16.114 3.253 1.816 1.00 81.00 108 GLY A O 1
ATOM 879 N N . GLU A 1 109 ? -15.047 1.747 0.523 1.00 84.50 109 GLU A N 1
ATOM 880 C CA . GLU A 1 109 ? -14.179 1.156 1.547 1.00 84.50 109 GLU A CA 1
ATOM 881 C C . GLU A 1 109 ? -12.774 1.771 1.527 1.00 84.50 109 GLU A C 1
ATOM 883 O O . GLU A 1 109 ? -12.307 2.264 0.486 1.00 84.50 109 GLU A O 1
ATOM 888 N N . THR A 1 110 ? -12.081 1.721 2.664 1.00 89.44 110 THR A N 1
ATOM 889 C CA . THR A 1 110 ? -10.655 2.060 2.750 1.00 89.44 110 THR A CA 1
ATOM 890 C C . THR A 1 110 ? -9.793 0.879 2.303 1.00 89.44 110 THR A C 1
ATOM 892 O O . THR A 1 110 ? -10.200 -0.281 2.355 1.00 89.44 110 THR A O 1
ATOM 895 N N . THR A 1 111 ? -8.570 1.137 1.833 1.00 88.62 111 THR A N 1
ATOM 896 C CA . THR A 1 111 ? -7.666 0.016 1.504 1.00 88.62 111 THR A CA 1
ATOM 897 C C . THR A 1 111 ? -7.242 -0.749 2.760 1.00 88.62 111 THR A C 1
ATOM 899 O O . THR A 1 111 ? -7.026 -1.955 2.690 1.00 88.62 111 THR A O 1
ATOM 902 N N . PHE A 1 112 ? -7.186 -0.076 3.915 1.00 89.75 112 PHE A N 1
ATOM 903 C CA . PHE A 1 112 ? -6.887 -0.697 5.201 1.00 89.75 112 PHE A CA 1
ATOM 904 C C . PHE A 1 112 ? -7.942 -1.739 5.591 1.00 89.75 112 PHE A C 1
ATOM 906 O O . PHE A 1 112 ? -7.572 -2.865 5.927 1.00 89.75 112 PHE A O 1
ATOM 913 N N . SER A 1 113 ? -9.239 -1.430 5.478 1.00 89.75 113 SER A N 1
ATOM 914 C CA . SER A 1 113 ? -10.291 -2.407 5.790 1.00 89.75 113 SER A CA 1
ATOM 915 C C . SER A 1 113 ? -10.308 -3.594 4.828 1.00 89.75 113 SER A C 1
ATOM 917 O O . SER A 1 113 ? -10.549 -4.718 5.259 1.00 89.75 113 SER A O 1
ATOM 919 N N . LEU A 1 114 ? -9.931 -3.408 3.560 1.00 88.19 114 LEU A N 1
ATOM 920 C CA . LEU A 1 114 ? -9.788 -4.513 2.600 1.00 88.19 114 LEU A CA 1
ATOM 921 C C . LEU A 1 114 ? -8.588 -5.437 2.876 1.00 88.19 114 LEU A C 1
ATOM 923 O O . LEU A 1 114 ? -8.573 -6.588 2.422 1.00 88.19 114 LEU A O 1
ATOM 927 N N . VAL A 1 115 ? -7.571 -4.955 3.594 1.00 87.00 115 VAL A N 1
ATOM 928 C CA . VAL A 1 115 ? -6.390 -5.750 3.968 1.00 87.00 115 VAL A CA 1
ATOM 929 C C . VAL A 1 115 ? -6.586 -6.425 5.322 1.00 87.00 115 VAL A C 1
ATOM 931 O O . VAL A 1 115 ? -6.313 -7.618 5.439 1.00 87.00 115 VAL A O 1
ATOM 934 N N . TYR A 1 116 ? -7.092 -5.689 6.312 1.00 86.38 116 TYR A N 1
ATOM 935 C CA . TYR A 1 116 ? -7.150 -6.123 7.711 1.00 86.38 116 TYR A CA 1
ATOM 936 C C . TYR A 1 116 ? -8.558 -6.486 8.206 1.00 86.38 116 TYR A C 1
ATOM 938 O O . TYR A 1 116 ? -8.716 -6.885 9.356 1.00 86.38 116 TYR A O 1
ATOM 946 N N . GLY A 1 117 ? -9.586 -6.338 7.370 1.00 87.00 117 GLY A N 1
ATOM 947 C CA . GLY A 1 117 ? -10.975 -6.708 7.671 1.00 87.00 117 GLY A CA 1
ATOM 948 C C . GLY A 1 117 ? -11.724 -5.689 8.530 1.00 87.00 117 GLY A C 1
ATOM 949 O O . GLY A 1 117 ? -12.918 -5.830 8.763 1.00 87.00 117 GLY A O 1
ATOM 950 N N . THR A 1 118 ? -11.054 -4.647 9.015 1.00 88.62 118 THR A N 1
ATOM 951 C CA . THR A 1 118 ? -11.658 -3.617 9.865 1.00 88.62 118 THR A CA 1
ATOM 952 C C . THR A 1 118 ? -11.047 -2.257 9.577 1.00 88.62 118 THR A C 1
ATOM 954 O O . THR A 1 118 ? -9.903 -2.165 9.137 1.00 88.62 118 THR A O 1
ATOM 957 N N . GLU A 1 119 ? -11.804 -1.193 9.819 1.00 90.69 119 GLU A N 1
ATOM 958 C CA . GLU A 1 119 ? -11.337 0.172 9.594 1.00 90.69 119 GLU A CA 1
ATOM 959 C C . GLU A 1 119 ? -10.224 0.574 10.565 1.00 90.69 119 GLU A C 1
ATOM 961 O O . GLU A 1 119 ? -10.260 0.247 11.755 1.00 90.69 119 GLU A O 1
ATOM 966 N N . ALA A 1 120 ? -9.251 1.349 10.083 1.00 91.62 120 ALA A N 1
ATOM 967 C CA . ALA A 1 120 ? -8.166 1.850 10.923 1.00 91.62 120 ALA A CA 1
ATOM 968 C C . ALA A 1 120 ? -8.690 2.819 11.991 1.00 91.62 120 ALA A C 1
ATOM 970 O O . ALA A 1 120 ? -9.602 3.609 11.739 1.00 91.62 120 ALA A O 1
ATOM 971 N N . VAL A 1 121 ? -8.083 2.809 13.180 1.00 90.75 121 VAL A N 1
ATOM 972 C CA . VAL A 1 121 ? -8.266 3.885 14.167 1.00 90.75 121 VAL A CA 1
ATOM 973 C C . VAL A 1 121 ? -7.401 5.064 13.749 1.00 90.75 121 VAL A C 1
ATOM 975 O O . VAL A 1 121 ? -6.178 5.024 13.865 1.00 90.75 121 VAL A O 1
ATOM 978 N N . ILE A 1 122 ? -8.031 6.116 13.228 1.00 89.31 122 ILE A N 1
ATOM 979 C CA . ILE A 1 122 ? -7.310 7.317 12.800 1.00 89.31 122 ILE A CA 1
ATOM 980 C C . ILE A 1 122 ? -6.888 8.170 14.011 1.00 89.31 122 ILE A C 1
ATOM 982 O O . ILE A 1 122 ? -7.590 8.193 15.024 1.00 89.31 122 ILE A O 1
ATOM 986 N N . PRO A 1 123 ? -5.780 8.934 13.931 1.00 87.44 123 PRO A N 1
ATOM 987 C CA . PRO A 1 123 ? -5.256 9.693 15.074 1.00 87.44 123 PRO A CA 1
ATOM 988 C C . PRO A 1 123 ? -6.266 10.639 15.740 1.00 87.44 123 PRO A C 1
ATOM 990 O O . PRO A 1 123 ? -6.245 10.814 16.958 1.00 87.44 123 PRO A O 1
ATOM 993 N N . VAL A 1 124 ? -7.186 11.219 14.962 1.00 88.12 124 VAL A N 1
ATOM 994 C CA . VAL A 1 124 ? -8.234 12.103 15.493 1.00 88.12 124 VAL A CA 1
ATOM 995 C C . VAL A 1 124 ? -9.212 11.363 16.411 1.00 88.12 124 VAL A C 1
ATOM 997 O O . VAL A 1 124 ? -9.634 11.924 17.416 1.00 88.12 124 VAL A O 1
ATOM 1000 N N . GLU A 1 125 ? -9.512 10.088 16.150 1.00 90.38 125 GLU A N 1
ATOM 1001 C CA . GLU A 1 125 ? -10.342 9.270 17.042 1.00 90.38 125 GLU A CA 1
ATOM 1002 C C . GLU A 1 125 ? -9.656 8.982 18.377 1.00 90.38 125 GLU A C 1
ATOM 1004 O O . GLU A 1 125 ? -10.328 8.838 19.397 1.00 90.38 125 GLU A O 1
ATOM 1009 N N . ILE A 1 126 ? -8.325 8.901 18.384 1.00 88.50 126 ILE A N 1
ATOM 1010 C CA . ILE A 1 126 ? -7.545 8.728 19.612 1.00 88.50 126 ILE A CA 1
ATOM 1011 C C . ILE A 1 126 ? -7.566 10.035 20.406 1.00 88.50 126 ILE A C 1
ATOM 1013 O O . ILE A 1 126 ? -7.912 10.037 21.587 1.00 88.50 126 ILE A O 1
ATOM 1017 N N . GLY A 1 127 ? -7.267 11.158 19.744 1.00 90.62 127 GLY A N 1
ATOM 1018 C CA . GLY A 1 127 ? -7.254 12.483 20.369 1.00 90.62 127 GLY A CA 1
ATOM 1019 C C . GLY A 1 127 ? -8.619 12.907 20.917 1.00 90.62 127 GLY A C 1
ATOM 1020 O O . GLY A 1 127 ? -8.700 13.452 22.015 1.00 90.62 127 GLY A O 1
ATOM 1021 N N . MET A 1 128 ? -9.698 12.609 20.190 1.00 92.50 128 MET A N 1
ATOM 1022 C CA . MET A 1 128 ? -11.073 12.920 20.598 1.00 92.50 128 MET A CA 1
ATOM 1023 C C . MET A 1 128 ? -11.715 11.830 21.458 1.00 92.50 128 MET A C 1
ATOM 1025 O O . MET A 1 128 ? -12.837 12.021 21.921 1.00 92.50 128 MET A O 1
ATOM 1029 N N . ARG A 1 129 ? -11.027 10.698 21.671 1.00 90.56 129 ARG A N 1
ATOM 1030 C CA . ARG A 1 129 ? -11.567 9.501 22.326 1.00 90.56 129 ARG A CA 1
ATOM 1031 C C . ARG A 1 129 ? -12.925 9.116 21.727 1.00 90.56 129 ARG A C 1
ATOM 1033 O O . ARG A 1 129 ? -13.954 9.274 22.375 1.00 90.56 129 ARG A O 1
ATOM 1040 N N . SER A 1 130 ? -12.943 8.642 20.484 1.00 92.38 130 SER A N 1
ATOM 1041 C CA . SER A 1 130 ? -14.165 8.124 19.852 1.00 92.38 130 SER A CA 1
ATOM 1042 C C . SER A 1 130 ? -14.785 6.989 20.680 1.00 92.38 130 SER A C 1
ATOM 1044 O O . SER A 1 130 ? -14.106 6.384 21.511 1.00 92.38 130 SER A O 1
ATOM 1046 N N . HIS A 1 131 ? -16.057 6.650 20.434 1.00 90.69 131 HIS A N 1
ATOM 1047 C CA . HIS A 1 131 ? -16.721 5.523 21.109 1.00 90.69 131 HIS A CA 1
ATOM 1048 C C . HIS A 1 131 ? -15.894 4.230 21.011 1.00 90.69 131 HIS A C 1
ATOM 1050 O O . HIS A 1 131 ? -15.745 3.500 21.987 1.00 90.69 131 HIS A O 1
ATOM 1056 N N . ARG A 1 132 ? -15.295 3.983 19.840 1.00 89.12 132 ARG A N 1
ATOM 1057 C CA . ARG A 1 132 ? -14.427 2.830 19.588 1.00 89.12 132 ARG A CA 1
ATOM 1058 C C . ARG A 1 132 ? -13.179 2.823 20.475 1.00 89.12 132 ARG A C 1
ATOM 1060 O O . ARG A 1 132 ? -12.803 1.765 20.960 1.00 89.12 132 ARG A O 1
ATOM 1067 N N . THR A 1 133 ? -12.566 3.983 20.709 1.00 90.81 133 THR A N 1
ATOM 1068 C CA . THR A 1 133 ? -11.392 4.116 21.587 1.00 90.81 133 THR A CA 1
ATOM 1069 C C . THR A 1 133 ? -11.773 4.078 23.071 1.00 90.81 133 THR A C 1
ATOM 1071 O O . THR A 1 133 ? -11.026 3.537 23.878 1.00 90.81 133 THR A O 1
ATOM 1074 N N . GLN A 1 134 ? -12.922 4.649 23.451 1.00 93.06 134 GLN A N 1
ATOM 1075 C CA . GLN A 1 134 ? -13.381 4.702 24.848 1.00 93.06 134 GLN A CA 1
ATOM 1076 C C . GLN A 1 134 ? -13.808 3.339 25.390 1.00 93.06 134 GLN A C 1
ATOM 1078 O O . GLN A 1 134 ? -13.546 3.040 26.550 1.00 93.06 134 GLN A O 1
ATOM 1083 N N . HIS A 1 135 ? -14.453 2.527 24.553 1.00 90.12 135 HIS A N 1
ATOM 1084 C CA . HIS A 1 135 ? -14.989 1.216 24.920 1.00 90.12 135 HIS A CA 1
ATOM 1085 C C . HIS A 1 135 ? -14.154 0.065 24.343 1.00 90.12 135 HIS A C 1
ATOM 1087 O O . HIS A 1 135 ? -14.675 -1.016 24.078 1.00 90.12 135 HIS A O 1
ATOM 1093 N N . PHE A 1 136 ? -12.864 0.299 24.086 1.00 89.44 136 PHE A N 1
ATOM 1094 C CA . PHE A 1 136 ? -11.982 -0.748 23.588 1.00 89.44 136 PHE A CA 1
ATOM 1095 C C . PHE A 1 136 ? -11.708 -1.785 24.685 1.00 89.44 136 PHE A C 1
ATOM 1097 O O . PHE A 1 136 ? -11.046 -1.489 25.677 1.00 89.44 136 PHE A O 1
ATOM 1104 N N . GLU A 1 137 ? -12.159 -3.017 24.460 1.00 92.31 137 GLU A N 1
ATOM 1105 C CA . GLU A 1 137 ? -11.832 -4.174 25.290 1.00 92.31 137 GLU A CA 1
ATOM 1106 C C . GLU A 1 137 ? -11.246 -5.282 24.415 1.00 92.31 137 GLU A C 1
ATOM 1108 O O . GLU A 1 137 ? -11.923 -5.835 23.549 1.00 92.31 137 GLU A O 1
ATOM 1113 N N . GLU A 1 138 ? -9.972 -5.613 24.631 1.00 87.50 138 GLU A N 1
ATOM 1114 C CA . GLU A 1 138 ? -9.238 -6.553 23.778 1.00 87.50 138 GLU A CA 1
ATOM 1115 C C . GLU A 1 138 ? -9.917 -7.927 23.710 1.00 87.50 138 GLU A C 1
ATOM 1117 O O . GLU A 1 138 ? -10.137 -8.441 22.617 1.00 87.50 138 GLU A O 1
ATOM 1122 N N . GLY A 1 139 ? -10.315 -8.485 24.860 1.00 90.31 139 GLY A N 1
ATOM 1123 C CA . GLY A 1 139 ? -10.942 -9.808 24.937 1.00 90.31 139 GLY A CA 1
ATOM 1124 C C . GLY A 1 139 ? -12.281 -9.896 24.201 1.00 90.31 139 GLY A C 1
ATOM 1125 O O . GLY A 1 139 ? -12.544 -10.890 23.530 1.00 90.31 139 GLY A O 1
ATOM 1126 N N . VAL A 1 140 ? -13.102 -8.844 24.269 1.00 89.56 140 VAL A N 1
ATOM 1127 C CA . VAL A 1 140 ? -14.402 -8.786 23.578 1.00 89.56 140 VAL A CA 1
ATOM 1128 C C . VAL A 1 140 ? -14.217 -8.562 22.076 1.00 89.56 140 VAL A C 1
ATOM 1130 O O . VAL A 1 140 ? -14.967 -9.109 21.272 1.00 89.56 140 VAL A O 1
ATOM 1133 N N . ASN A 1 141 ? -13.195 -7.799 21.681 1.00 87.50 141 ASN A N 1
ATOM 1134 C CA . ASN A 1 141 ? -12.935 -7.451 20.285 1.00 87.50 141 ASN A CA 1
ATOM 1135 C C . ASN A 1 141 ? -12.275 -8.577 19.471 1.00 87.50 141 ASN A C 1
ATOM 1137 O O . ASN A 1 141 ? -12.294 -8.506 18.241 1.00 87.50 141 ASN A O 1
ATOM 1141 N N . GLN A 1 142 ? -11.729 -9.622 20.106 1.00 89.31 142 GLN A N 1
ATOM 1142 C CA . GLN A 1 142 ? -11.079 -10.721 19.379 1.00 89.31 142 GLN A CA 1
ATOM 1143 C C . GLN A 1 142 ? -12.037 -11.470 18.445 1.00 89.31 142 GLN A C 1
ATOM 1145 O O . GLN A 1 142 ? -11.709 -11.690 17.279 1.00 89.31 142 GLN A O 1
ATOM 1150 N N . GLU A 1 143 ? -13.220 -11.845 18.932 1.00 89.69 143 GLU A N 1
ATOM 1151 C CA . GLU A 1 143 ? -14.190 -12.616 18.145 1.00 89.69 143 GLU A CA 1
ATOM 1152 C C . GLU A 1 143 ? -14.754 -11.819 16.950 1.00 89.69 143 GLU A C 1
ATOM 1154 O O . GLU A 1 143 ? -14.702 -12.325 15.828 1.00 89.69 143 GLU A O 1
ATOM 1159 N N . PRO A 1 144 ? -15.187 -10.550 17.100 1.00 87.69 144 PRO A N 1
ATOM 1160 C CA . PRO A 1 144 ? -15.562 -9.710 15.964 1.00 87.69 144 PRO A CA 1
ATOM 1161 C C . PRO A 1 144 ? -14.446 -9.541 14.925 1.00 87.69 144 PRO A C 1
ATOM 1163 O O . PRO A 1 144 ? -14.718 -9.582 13.728 1.00 87.69 144 PRO A O 1
ATOM 1166 N N . ILE A 1 145 ? -13.186 -9.375 15.353 1.00 87.44 145 ILE A N 1
ATOM 1167 C CA . ILE A 1 145 ? -12.050 -9.251 14.425 1.00 87.44 145 ILE A CA 1
ATOM 1168 C C . ILE A 1 145 ? -11.862 -10.541 13.620 1.00 87.44 145 ILE A C 1
ATOM 1170 O O . ILE A 1 145 ? -11.619 -10.474 12.418 1.00 87.44 145 ILE A O 1
ATOM 1174 N N . ARG A 1 146 ? -12.010 -11.712 14.247 1.00 88.31 146 ARG A N 1
ATOM 1175 C CA . ARG A 1 146 ? -11.944 -13.005 13.550 1.00 88.31 146 ARG A CA 1
ATOM 1176 C C . ARG A 1 146 ? -13.047 -13.153 12.513 1.00 88.31 146 ARG A C 1
ATOM 1178 O O . ARG A 1 146 ? -12.749 -13.459 11.367 1.00 88.31 146 ARG A O 1
ATOM 1185 N N . LEU A 1 147 ? -14.287 -12.845 12.888 1.00 90.19 147 LEU A N 1
ATOM 1186 C CA . LEU A 1 147 ? -15.418 -12.872 11.958 1.00 90.19 147 LEU A CA 1
ATOM 1187 C C . LEU A 1 147 ? -15.196 -11.925 10.775 1.00 90.19 147 LEU A C 1
ATOM 1189 O O . LEU A 1 147 ? -15.460 -12.284 9.632 1.00 90.19 147 LEU A O 1
ATOM 1193 N N . ASN A 1 148 ? -14.664 -10.731 11.025 1.00 90.00 148 ASN A N 1
ATOM 1194 C CA . ASN A 1 148 ? -14.326 -9.792 9.961 1.00 90.00 148 ASN A CA 1
ATOM 1195 C C . ASN A 1 148 ? -13.252 -10.341 9.010 1.00 90.00 148 ASN A C 1
ATOM 1197 O O . ASN A 1 148 ? -13.349 -10.133 7.801 1.00 90.00 148 ASN A O 1
ATOM 1201 N N . LEU A 1 149 ? -12.247 -11.047 9.536 1.00 86.94 149 LEU A N 1
ATOM 1202 C CA . LEU A 1 149 ? -11.231 -11.715 8.722 1.00 86.94 149 LEU A CA 1
ATOM 1203 C C . LEU A 1 149 ? -11.828 -12.860 7.899 1.00 86.94 149 LEU A C 1
ATOM 1205 O O . LEU A 1 149 ? -11.480 -12.987 6.732 1.00 86.94 149 LEU A O 1
ATOM 1209 N N . ASP A 1 150 ? -12.760 -13.635 8.451 1.00 89.88 150 ASP A N 1
ATOM 1210 C CA . ASP A 1 150 ? -13.445 -14.702 7.709 1.00 89.88 150 ASP A CA 1
ATOM 1211 C C . ASP A 1 150 ? -14.329 -14.141 6.578 1.00 89.88 150 ASP A C 1
ATOM 1213 O O . ASP A 1 150 ? -14.469 -14.748 5.516 1.00 89.88 150 ASP A O 1
ATOM 1217 N N . LEU A 1 151 ? -14.912 -12.955 6.777 1.00 88.06 151 LEU A N 1
ATOM 1218 C CA . LEU A 1 151 ? -15.762 -12.282 5.789 1.00 88.06 151 LEU A CA 1
ATOM 1219 C C . LEU A 1 151 ? -14.974 -11.478 4.744 1.00 88.06 151 LEU A C 1
ATOM 1221 O O . LEU A 1 151 ? -15.548 -11.066 3.730 1.00 88.06 151 LEU A O 1
ATOM 1225 N N . ILE A 1 152 ? -13.676 -11.242 4.964 1.00 87.31 152 ILE A N 1
ATOM 1226 C CA . ILE A 1 152 ? -12.871 -10.330 4.142 1.00 87.31 152 ILE A CA 1
ATOM 1227 C C . ILE A 1 152 ? -12.811 -10.761 2.677 1.00 87.31 152 ILE A C 1
ATOM 1229 O O . ILE A 1 152 ? -12.828 -9.915 1.783 1.00 87.31 152 ILE A O 1
ATOM 1233 N N . ASP A 1 153 ? -12.795 -12.067 2.418 1.00 85.81 153 ASP A N 1
ATOM 1234 C CA . ASP A 1 153 ? -12.717 -12.606 1.063 1.00 85.81 153 ASP A CA 1
ATOM 1235 C C . ASP A 1 153 ? -13.995 -12.308 0.270 1.00 85.81 153 ASP A C 1
ATOM 1237 O O . ASP A 1 153 ? -13.918 -11.939 -0.902 1.00 85.81 153 ASP A O 1
ATOM 1241 N N . GLY A 1 154 ? -15.161 -12.331 0.925 1.00 85.81 154 GLY A N 1
ATOM 1242 C CA . GLY A 1 154 ? -16.421 -11.910 0.310 1.00 85.81 154 GLY A CA 1
ATOM 1243 C C . GLY A 1 154 ? -16.425 -10.419 -0.042 1.00 85.81 154 GLY A C 1
ATOM 1244 O O . GLY A 1 154 ? -16.857 -10.029 -1.129 1.00 85.81 154 GLY A O 1
ATOM 1245 N N . PHE A 1 155 ? -15.883 -9.565 0.834 1.00 82.19 155 PHE A N 1
ATOM 1246 C CA . PHE A 1 155 ? -15.724 -8.138 0.531 1.00 82.19 155 PHE A CA 1
ATOM 1247 C C . PHE A 1 155 ? -14.761 -7.910 -0.635 1.00 82.19 155 PHE A C 1
ATOM 1249 O O . PHE A 1 155 ? -15.064 -7.129 -1.542 1.00 82.19 155 PHE A O 1
ATOM 1256 N N . ARG A 1 156 ? -13.627 -8.617 -0.651 1.00 85.69 156 ARG A N 1
ATOM 1257 C CA . ARG A 1 156 ? -12.647 -8.555 -1.741 1.00 85.69 156 ARG A CA 1
ATOM 1258 C C . ARG A 1 156 ? -13.274 -8.953 -3.067 1.00 85.69 156 ARG A C 1
ATOM 1260 O O . ARG A 1 156 ? -13.149 -8.189 -4.018 1.00 85.69 156 ARG A O 1
ATOM 1267 N N . GLU A 1 157 ? -14.031 -10.044 -3.119 1.00 87.44 157 GLU A N 1
ATOM 1268 C CA . GLU A 1 157 ? -14.727 -10.485 -4.334 1.00 87.44 157 GLU A CA 1
ATOM 1269 C C . GLU A 1 157 ? -15.686 -9.408 -4.877 1.00 87.44 157 GLU A C 1
ATOM 1271 O O . GLU A 1 157 ? -15.667 -9.070 -6.066 1.00 87.44 157 GLU A O 1
ATOM 1276 N N . VAL A 1 158 ? -16.480 -8.776 -4.007 1.00 86.12 158 VAL A N 1
ATOM 1277 C CA . VAL A 1 158 ? -17.372 -7.673 -4.409 1.00 86.12 158 VAL A CA 1
ATOM 1278 C C . VAL A 1 158 ? -16.577 -6.495 -4.984 1.00 86.12 158 VAL A C 1
ATOM 1280 O O . VAL A 1 158 ? -16.966 -5.905 -6.002 1.00 86.12 158 VAL A O 1
ATOM 1283 N N . VAL A 1 159 ? -15.452 -6.139 -4.361 1.00 83.62 159 VAL A N 1
ATOM 1284 C CA . VAL A 1 159 ? -14.565 -5.074 -4.849 1.00 83.62 159 VAL A CA 1
ATOM 1285 C C . VAL A 1 159 ? -13.916 -5.450 -6.182 1.00 83.62 159 VAL A C 1
ATOM 1287 O O . VAL A 1 159 ? -13.819 -4.603 -7.076 1.00 83.62 159 VAL A O 1
ATOM 1290 N N . GLU A 1 160 ? -13.531 -6.709 -6.370 1.00 84.81 160 GLU A N 1
ATOM 1291 C CA . GLU A 1 160 ? -12.992 -7.228 -7.626 1.00 84.81 160 GLU A CA 1
ATOM 1292 C C . GLU A 1 160 ? -13.987 -7.078 -8.776 1.00 84.81 160 GLU A C 1
ATOM 1294 O O . GLU A 1 160 ? -13.633 -6.548 -9.835 1.00 84.81 160 GLU A O 1
ATOM 1299 N N . ILE A 1 161 ? -15.251 -7.445 -8.553 1.00 87.38 161 ILE A N 1
ATOM 1300 C CA . ILE A 1 161 ? -16.327 -7.299 -9.542 1.00 87.38 161 ILE A CA 1
ATOM 1301 C C . ILE A 1 161 ? -16.526 -5.823 -9.916 1.00 87.38 161 ILE A C 1
ATOM 1303 O O . ILE A 1 161 ? -16.616 -5.479 -11.106 1.00 87.38 161 ILE A O 1
ATOM 1307 N N . LYS A 1 162 ? -16.548 -4.921 -8.925 1.00 84.81 162 LYS A N 1
ATOM 1308 C CA . LYS A 1 162 ? -16.647 -3.468 -9.158 1.00 84.81 162 LYS A CA 1
ATOM 1309 C C . LYS A 1 162 ? -15.458 -2.955 -9.983 1.00 84.81 162 LYS A C 1
ATOM 1311 O O . LYS A 1 162 ? -15.653 -2.241 -10.973 1.00 84.81 162 LYS A O 1
ATOM 1316 N N . ASN A 1 163 ? -14.236 -3.356 -9.627 1.00 82.69 163 ASN A N 1
ATOM 1317 C CA . ASN A 1 163 ? -13.007 -2.982 -10.331 1.00 82.69 163 ASN A CA 1
ATOM 1318 C C . ASN A 1 163 ? -12.996 -3.484 -11.783 1.00 82.69 163 ASN A C 1
ATOM 1320 O O . ASN A 1 163 ? -12.671 -2.720 -12.698 1.00 82.69 163 ASN A O 1
ATOM 1324 N N . ALA A 1 164 ? -13.394 -4.735 -12.020 1.00 85.44 164 ALA A N 1
ATOM 1325 C CA . ALA A 1 164 ? -13.481 -5.319 -13.356 1.00 85.44 164 ALA A CA 1
ATOM 1326 C C . ALA A 1 164 ? -14.519 -4.592 -14.223 1.00 85.44 164 ALA A C 1
ATOM 1328 O O . ALA A 1 164 ? -14.230 -4.212 -15.361 1.00 85.44 164 ALA A O 1
ATOM 1329 N N . THR A 1 165 ? -15.700 -4.315 -13.666 1.00 88.00 165 THR A N 1
AT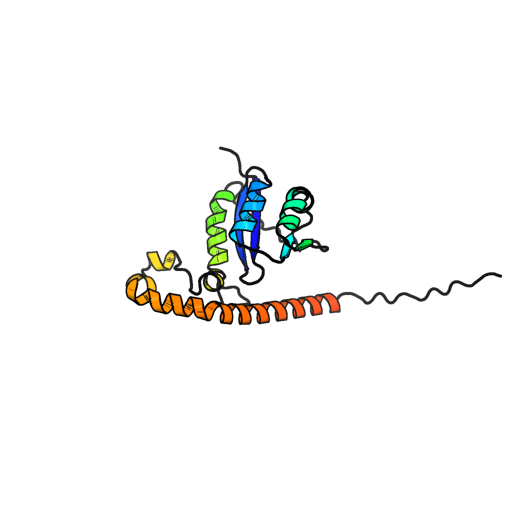OM 1330 C CA . THR A 1 165 ? -16.768 -3.570 -14.351 1.00 88.00 165 THR A CA 1
ATOM 1331 C C . THR A 1 165 ? -16.290 -2.177 -14.762 1.00 88.00 165 THR A C 1
ATOM 1333 O O . THR A 1 165 ? -16.477 -1.751 -15.906 1.00 88.00 165 THR A O 1
ATOM 1336 N N . ARG A 1 166 ? -15.591 -1.474 -13.864 1.00 82.12 166 ARG A N 1
ATOM 1337 C CA . ARG A 1 166 ? -14.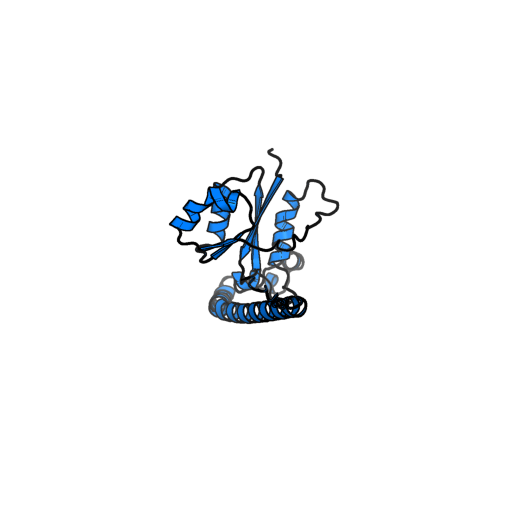990 -0.164 -14.144 1.00 82.12 166 ARG A CA 1
ATOM 1338 C C . ARG A 1 166 ? -13.945 -0.250 -15.255 1.00 82.12 166 ARG A C 1
ATOM 1340 O O . ARG A 1 166 ? -13.983 0.557 -16.184 1.00 82.12 166 ARG A O 1
ATOM 1347 N N . ALA A 1 167 ? -13.028 -1.214 -15.178 1.00 83.06 167 ALA A N 1
ATOM 1348 C CA . ALA A 1 167 ? -11.995 -1.412 -16.189 1.00 83.06 167 ALA A CA 1
ATOM 1349 C C . ALA A 1 167 ? -12.612 -1.660 -17.575 1.00 83.06 167 ALA A C 1
ATOM 1351 O O . ALA A 1 167 ? -12.185 -1.054 -18.558 1.00 83.06 167 ALA A O 1
ATOM 1352 N N . GLN A 1 168 ? -13.680 -2.461 -17.647 1.00 87.12 168 GLN A N 1
ATOM 1353 C CA . GLN A 1 168 ? -14.434 -2.682 -18.881 1.00 87.12 168 GLN A CA 1
ATOM 1354 C C . GLN A 1 168 ? -15.091 -1.400 -19.405 1.00 87.12 168 GLN A C 1
ATOM 1356 O O . GLN A 1 168 ? -15.011 -1.123 -20.600 1.00 87.12 168 GLN A O 1
ATOM 1361 N N . GLN A 1 169 ? -15.718 -0.593 -18.543 1.00 87.38 169 GLN A N 1
ATOM 1362 C CA . GLN A 1 169 ? -16.302 0.693 -18.946 1.00 87.38 169 GLN A CA 1
ATOM 1363 C C . GLN A 1 169 ? -15.241 1.652 -19.502 1.00 87.38 169 GLN A C 1
ATOM 1365 O O . GLN A 1 169 ? -15.451 2.267 -20.548 1.00 87.38 169 GLN A O 1
ATOM 1370 N N . VAL A 1 170 ? -14.088 1.752 -18.833 1.00 84.25 170 VAL A N 1
ATOM 1371 C CA . VAL A 1 170 ? -12.955 2.570 -19.285 1.00 84.25 170 VAL A CA 1
ATOM 1372 C C . VAL A 1 170 ? -12.446 2.070 -20.638 1.00 84.25 170 VAL A C 1
ATOM 1374 O O . VAL A 1 170 ? -12.303 2.866 -21.565 1.00 84.25 170 VAL A O 1
ATOM 1377 N N . ALA A 1 171 ? -12.250 0.760 -20.794 1.00 85.56 171 ALA A N 1
ATOM 1378 C CA . ALA A 1 171 ? -11.831 0.164 -22.059 1.00 85.56 171 ALA A CA 1
ATOM 1379 C C . ALA A 1 171 ? -12.838 0.441 -23.188 1.00 85.56 171 ALA A C 1
ATOM 1381 O O . ALA A 1 171 ? -12.438 0.845 -24.277 1.00 85.56 171 ALA A O 1
ATOM 1382 N N . ARG A 1 172 ? -14.148 0.303 -22.931 1.00 86.94 172 ARG A N 1
ATOM 1383 C CA . ARG A 1 172 ? -15.211 0.632 -23.899 1.00 86.94 172 ARG A CA 1
ATOM 1384 C C . ARG A 1 172 ? -15.155 2.097 -24.330 1.00 86.94 172 ARG A C 1
ATOM 1386 O O . ARG A 1 172 ? -15.259 2.371 -25.521 1.00 86.94 172 ARG A O 1
ATOM 1393 N N . TYR A 1 173 ? -14.959 3.017 -23.386 1.00 87.69 173 TYR A N 1
ATOM 1394 C CA . TYR A 1 173 ? -14.829 4.446 -23.674 1.00 87.69 173 TYR A CA 1
ATOM 1395 C C . TYR A 1 173 ? -13.602 4.765 -24.537 1.00 87.69 173 TYR A C 1
ATOM 1397 O O . TYR A 1 173 ? -13.697 5.542 -25.484 1.00 87.69 173 TYR A O 1
ATOM 1405 N N . TYR A 1 174 ? -12.443 4.173 -24.241 1.00 81.69 174 TYR A N 1
ATOM 1406 C CA . TYR A 1 174 ? -11.256 4.371 -25.075 1.00 81.69 174 TYR A CA 1
ATOM 1407 C C . TYR A 1 174 ? -11.443 3.755 -26.463 1.00 81.69 174 TYR A C 1
ATOM 1409 O O . TYR A 1 174 ? -11.194 4.422 -27.466 1.00 81.69 174 TYR A O 1
ATOM 1417 N N . ASN A 1 175 ? -11.956 2.525 -26.533 1.00 85.94 175 ASN A N 1
ATOM 1418 C CA . ASN A 1 175 ? -12.183 1.818 -27.792 1.00 85.94 175 ASN A CA 1
ATOM 1419 C C . ASN A 1 175 ? -13.212 2.524 -28.686 1.00 85.94 175 ASN A C 1
ATOM 1421 O O . ASN A 1 175 ? -13.061 2.499 -29.904 1.00 85.94 175 ASN A O 1
ATOM 1425 N N . SER A 1 176 ? -14.223 3.193 -28.117 1.00 83.62 176 SER A N 1
ATOM 1426 C CA . SER A 1 176 ? -15.196 3.968 -28.900 1.00 83.62 176 SER A CA 1
ATOM 1427 C C . SER A 1 176 ? -14.607 5.242 -29.514 1.00 83.62 176 SER A C 1
ATOM 1429 O O . SER A 1 176 ? -15.139 5.743 -30.504 1.00 83.62 176 SER A O 1
ATOM 1431 N N . LYS A 1 177 ? -13.496 5.756 -28.969 1.00 80.56 177 LYS A N 1
ATOM 1432 C CA . LYS A 1 177 ? -12.793 6.947 -29.475 1.00 80.56 177 LYS A CA 1
ATOM 1433 C C . LYS A 1 177 ? -11.691 6.643 -30.490 1.00 80.56 177 LYS A C 1
ATOM 1435 O O . LYS A 1 177 ? -11.234 7.559 -31.175 1.00 80.56 177 LYS A O 1
ATOM 1440 N N . VAL A 1 178 ? -11.263 5.389 -30.620 1.00 75.38 178 VAL A N 1
ATOM 1441 C CA . VAL A 1 178 ? -10.292 4.983 -31.644 1.00 75.38 178 VAL A CA 1
ATOM 1442 C C . VAL A 1 178 ? -11.024 4.814 -32.979 1.00 75.38 178 VAL A C 1
ATOM 1444 O O . VAL A 1 178 ? -11.858 3.923 -33.137 1.00 75.38 178 VAL A O 1
ATOM 1447 N N . LYS A 1 179 ? -10.723 5.671 -33.968 1.00 60.78 179 LYS A N 1
ATOM 1448 C CA . LYS A 1 179 ? -11.235 5.514 -35.341 1.00 60.78 179 LYS A CA 1
ATOM 1449 C C . LYS A 1 179 ? -10.795 4.153 -35.890 1.00 60.78 179 LYS A C 1
ATOM 1451 O O . LYS A 1 179 ? -9.603 3.852 -35.897 1.00 60.78 179 LYS A O 1
ATOM 1456 N N . LYS A 1 180 ? -11.739 3.353 -36.399 1.00 58.62 180 LYS A N 1
ATOM 1457 C CA . LYS A 1 180 ? -11.422 2.137 -37.163 1.00 58.62 180 LYS A CA 1
ATOM 1458 C C . LYS A 1 180 ? -10.637 2.546 -38.411 1.00 58.62 180 LYS A C 1
ATOM 1460 O O . LYS A 1 180 ? -11.210 3.113 -39.338 1.00 58.62 180 LYS A O 1
ATOM 1465 N N . ILE A 1 181 ? -9.335 2.275 -38.440 1.00 55.47 181 ILE A N 1
ATOM 1466 C CA . ILE A 1 181 ? -8.558 2.330 -39.679 1.00 55.47 181 ILE A CA 1
ATOM 1467 C C . ILE A 1 181 ? -9.020 1.130 -40.506 1.00 55.47 181 ILE A C 1
ATOM 1469 O O . ILE A 1 181 ? -8.601 0.001 -40.266 1.00 55.47 181 ILE A O 1
ATOM 1473 N N . VAL A 1 182 ? -9.947 1.355 -41.436 1.00 50.75 182 VAL A N 1
ATOM 1474 C CA . VAL A 1 182 ? -10.268 0.366 -42.467 1.00 50.75 182 VAL A CA 1
ATOM 1475 C C . VAL A 1 182 ? -9.073 0.346 -43.424 1.00 50.75 182 VAL A C 1
ATOM 1477 O O . VAL A 1 182 ? -8.742 1.404 -43.967 1.00 50.75 182 VAL A O 1
ATOM 1480 N N . PRO A 1 183 ? -8.394 -0.794 -43.647 1.00 45.28 183 PRO A N 1
ATOM 1481 C CA . PRO A 1 183 ? -7.354 -0.855 -44.659 1.00 45.28 183 PRO A CA 1
ATOM 1482 C C . PRO A 1 183 ? -8.017 -0.629 -46.019 1.00 45.28 183 PRO A C 1
ATOM 1484 O O . PRO A 1 183 ? -8.812 -1.448 -46.481 1.00 45.28 183 PRO A O 1
ATOM 1487 N N . SER A 1 184 ? -7.721 0.506 -46.650 1.00 45.72 184 SER A N 1
ATOM 1488 C CA . SER A 1 184 ? -8.035 0.730 -48.059 1.00 45.72 184 SER A CA 1
ATOM 1489 C C . SER A 1 184 ? -7.376 -0.394 -48.862 1.00 45.72 184 SER A C 1
ATOM 1491 O O . SER A 1 184 ? -6.150 -0.526 -48.856 1.00 45.72 184 SER A O 1
ATOM 1493 N N . ARG A 1 185 ? -8.186 -1.241 -49.513 1.00 43.97 185 ARG A N 1
ATOM 1494 C CA . ARG A 1 185 ? -7.707 -2.227 -50.488 1.00 43.97 185 ARG A CA 1
ATOM 1495 C C . ARG A 1 185 ? -7.070 -1.460 -51.648 1.00 43.97 185 ARG A C 1
ATOM 1497 O O . ARG A 1 185 ? -7.752 -1.093 -52.598 1.00 43.97 185 ARG A O 1
ATOM 1504 N N . ARG A 1 186 ? -5.763 -1.208 -51.579 1.00 40.34 186 ARG A N 1
ATOM 1505 C CA . ARG A 1 186 ? -4.983 -0.817 -52.755 1.00 40.34 186 ARG A CA 1
ATOM 1506 C C . ARG A 1 186 ? -4.832 -2.054 -53.634 1.00 40.34 186 ARG A C 1
ATOM 1508 O O . ARG A 1 186 ? -4.019 -2.927 -53.352 1.00 40.34 186 ARG A O 1
ATOM 1515 N N . SER A 1 187 ? -5.659 -2.142 -54.671 1.00 39.56 187 SER A N 1
ATOM 1516 C CA . SER A 1 187 ? -5.443 -3.047 -55.796 1.00 39.56 187 SER A CA 1
ATOM 1517 C C . SER A 1 187 ? -4.164 -2.622 -56.519 1.00 39.56 187 SER A C 1
ATOM 1519 O O . SER A 1 187 ? -4.121 -1.544 -57.111 1.00 39.56 187 SER A O 1
ATOM 1521 N N . TYR A 1 188 ? -3.121 -3.444 -56.465 1.00 34.03 188 TYR A N 1
ATOM 1522 C CA . TYR A 1 188 ? -1.969 -3.285 -57.350 1.00 34.03 188 TYR A CA 1
ATOM 1523 C C . TYR A 1 188 ? -2.283 -3.982 -58.682 1.00 34.03 188 TYR A C 1
ATOM 1525 O O . TYR A 1 188 ? -2.633 -5.163 -58.656 1.00 34.03 188 TYR A O 1
ATOM 1533 N N . PRO A 1 189 ? -2.192 -3.303 -59.840 1.00 39.97 189 PRO A N 1
ATOM 1534 C CA . PRO A 1 189 ? -2.327 -3.975 -61.124 1.00 39.97 189 PRO A CA 1
ATOM 1535 C C . PRO A 1 189 ? -1.064 -4.801 -61.411 1.00 39.97 189 PRO A C 1
ATOM 1537 O O . PRO A 1 189 ? 0.049 -4.272 -61.389 1.00 39.97 189 PRO A O 1
ATOM 1540 N N . MET A 1 190 ? -1.246 -6.096 -61.683 1.00 40.28 190 MET A N 1
ATOM 1541 C CA . MET A 1 190 ? -0.214 -6.945 -62.284 1.00 40.28 190 MET A CA 1
ATOM 1542 C C . MET A 1 190 ? 0.072 -6.419 -63.694 1.00 40.28 190 MET A C 1
ATOM 1544 O O . MET A 1 190 ? -0.838 -6.337 -64.519 1.00 40.28 190 MET A O 1
ATOM 1548 N N . LYS A 1 191 ? 1.323 -6.037 -63.957 1.00 41.88 191 LYS A N 1
ATOM 1549 C CA . LYS A 1 191 ? 1.816 -5.814 -65.317 1.00 41.88 191 LYS A CA 1
ATOM 1550 C C . LYS A 1 191 ? 2.336 -7.156 -65.832 1.00 41.88 191 LYS A C 1
ATOM 1552 O O . LYS A 1 191 ? 3.217 -7.727 -65.191 1.00 41.88 191 LYS A O 1
ATOM 1557 N N . TYR A 1 192 ? 1.738 -7.642 -66.916 1.00 53.66 192 TYR A N 1
ATOM 1558 C CA . TYR A 1 192 ? 2.309 -8.691 -67.761 1.00 53.66 192 TYR A CA 1
ATOM 1559 C C . TYR A 1 192 ? 3.384 -8.089 -68.663 1.00 53.66 192 TYR A C 1
ATOM 1561 O O . TYR A 1 192 ? 3.219 -6.902 -69.038 1.00 53.66 192 TYR A O 1
#

Sequence (192 aa):
MTQKKFIVVAMEYFTKWIEAETLATITERQMKLIVYIFGVHRLILTDNGICFRENLKNFYTHRQIALAQSSVKMPQKKWSVGEAKGTWPEELPGTLWALQTTAHTVIGETTFSLVYGTEAVIPVEIGMRSHRTQHFEEGVNQEPIRLNLDLIDGFREVVEIKNATRAQQVARYYNSKVKKIVPSRRSYPMKY

Foldseek 3Di:
DQAFDDKDWDADPQLRQIDIDTHSDDDLVVVVVVVPVVPQAQEDEDEPDPSVPPVCPVVCVVSNHHYDYDPDPPPPPPPPPPPPPRCVNVCVVVVSVCQQQDQDPQLRDGSVCLVQLDHDDDVVCVVVVPPCNVPDDPVVVPVVSVVSVVCSVVSSVVSVVSSVVVVVVVVVVVVVPDDPPDPDPPDDDDDD

InterPro domains:
  IPR012337 Ribonuclease H-like superfamily [SSF53098] (4-125)
  IPR036397 Ribonuclease H superfamily [G3DSA:3.30.420.10] (2-149)